Protein AF-A0A0A9YNF5-F1 (afdb_monomer_lite)

Sequence (204 aa):
MTLLRGYSDDKLLMDWLQKDIWPCEGKFANDRTDFIYVSSLLGIAEMIRSGTTCYNDMYNYPGELARATAKARIRGVIGGTLMTQDWLPPIAEQFTVNERVMEEYRDTPLITFSCAPHAPYTVNDEMFVQCRDWMTRYTNTFMHLHLHETKTEVSDSIVLTKVPPCHLSDQAMSPLNNLHRLQLVNSRLTAVHMTALTDDEIAL

Structure (mmCIF, N/CA/C/O backbone):
data_AF-A0A0A9YNF5-F1
#
_entry.id   AF-A0A0A9YNF5-F1
#
loop_
_atom_site.group_PDB
_atom_site.id
_atom_site.type_symbol
_atom_site.label_atom_id
_atom_site.label_alt_id
_atom_site.label_comp_id
_atom_site.label_asym_id
_atom_site.label_entity_id
_atom_site.label_seq_id
_atom_site.pdbx_PDB_ins_code
_atom_site.Cartn_x
_atom_site.Cartn_y
_atom_site.Cartn_z
_atom_site.occupancy
_atom_site.B_iso_or_equiv
_atom_site.auth_seq_id
_atom_site.auth_comp_id
_atom_site.auth_asym_id
_atom_site.auth_atom_id
_atom_site.pdbx_PDB_model_num
ATOM 1 N N . MET A 1 1 ? -8.568 6.856 -0.912 1.00 77.75 1 MET A N 1
ATOM 2 C CA . MET A 1 1 ? -8.913 7.490 -2.215 1.00 77.75 1 MET A CA 1
ATOM 3 C C . MET A 1 1 ? -10.408 7.497 -2.594 1.00 77.75 1 MET A C 1
ATOM 5 O O . MET A 1 1 ? -10.726 7.961 -3.680 1.00 77.75 1 MET A O 1
ATOM 9 N N . THR A 1 2 ? -11.358 7.057 -1.759 1.00 91.31 2 THR A N 1
ATOM 10 C CA . THR A 1 2 ? -12.776 6.855 -2.156 1.00 91.31 2 THR A CA 1
ATOM 11 C C . THR A 1 2 ? -13.464 8.064 -2.808 1.00 91.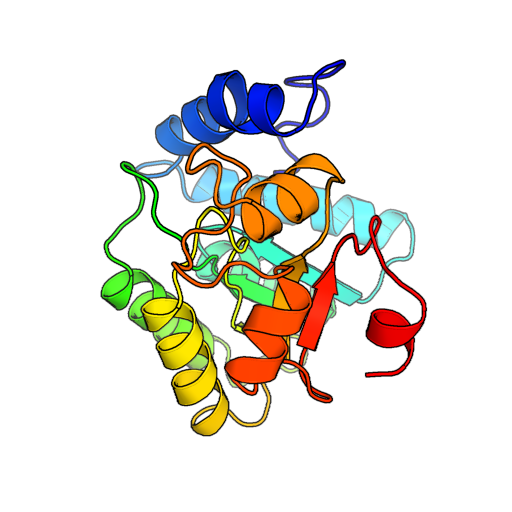31 2 THR A C 1
ATOM 13 O O . THR A 1 2 ? -14.224 7.898 -3.757 1.00 91.31 2 THR A O 1
ATOM 16 N N . LEU A 1 3 ? -13.172 9.287 -2.349 1.00 91.44 3 LEU A N 1
ATOM 17 C CA . LEU A 1 3 ? -13.720 10.524 -2.933 1.00 91.44 3 LEU A CA 1
ATOM 18 C C . LEU A 1 3 ? -13.256 10.814 -4.373 1.00 91.44 3 LEU A C 1
ATOM 20 O O . LEU A 1 3 ? -13.846 11.664 -5.030 1.00 91.44 3 LEU A O 1
ATOM 24 N N . LEU A 1 4 ? -12.228 10.119 -4.869 1.00 91.88 4 LEU A N 1
ATOM 25 C CA . LEU A 1 4 ? -11.696 10.257 -6.230 1.00 91.88 4 LEU A CA 1
ATOM 26 C C . LEU A 1 4 ? -12.230 9.177 -7.190 1.00 91.88 4 LEU A C 1
ATOM 28 O O . LEU A 1 4 ? -11.652 8.954 -8.253 1.00 91.88 4 LEU A O 1
ATOM 32 N N . ARG A 1 5 ? -13.306 8.465 -6.831 1.00 93.00 5 ARG A N 1
ATOM 33 C CA . ARG A 1 5 ? -13.897 7.429 -7.691 1.00 93.00 5 ARG A CA 1
ATOM 34 C C . ARG A 1 5 ? -14.302 8.019 -9.050 1.00 93.00 5 ARG A C 1
ATOM 36 O O . ARG A 1 5 ? -15.115 8.937 -9.094 1.00 93.00 5 ARG A O 1
ATOM 43 N N . GLY A 1 6 ? -13.760 7.462 -10.135 1.00 93.50 6 GLY A N 1
ATOM 44 C CA . GLY A 1 6 ? -14.015 7.921 -11.508 1.00 93.50 6 GLY A CA 1
ATOM 45 C C . GLY A 1 6 ? -13.345 9.253 -11.867 1.00 93.50 6 GLY A C 1
ATOM 46 O O . GLY A 1 6 ? -13.735 9.899 -12.833 1.00 93.50 6 GLY A O 1
ATOM 47 N N . TYR A 1 7 ? -12.376 9.720 -11.069 1.00 94.06 7 TYR A N 1
ATOM 48 C CA . TYR A 1 7 ? -11.675 10.981 -11.335 1.00 94.06 7 TYR A CA 1
ATOM 49 C C . TYR A 1 7 ? -10.696 10.883 -12.515 1.00 94.06 7 TYR A C 1
ATOM 51 O O . TYR A 1 7 ? -10.530 11.848 -13.258 1.00 94.06 7 TYR A O 1
ATOM 59 N N . SER A 1 8 ? -10.036 9.734 -12.681 1.00 94.75 8 SER A N 1
ATOM 60 C CA . SER A 1 8 ? -9.084 9.497 -13.768 1.00 94.75 8 SER A CA 1
ATOM 61 C C . SER A 1 8 ? -9.185 8.048 -14.237 1.00 94.75 8 SER A C 1
ATOM 63 O O . SER A 1 8 ? -8.519 7.169 -13.694 1.00 94.75 8 SER A O 1
ATOM 65 N N . ASP A 1 9 ? -10.062 7.811 -15.208 1.00 95.19 9 ASP A N 1
ATOM 66 C CA . ASP A 1 9 ? -10.267 6.503 -15.838 1.00 95.19 9 ASP A CA 1
ATOM 67 C C . ASP A 1 9 ? -9.435 6.376 -17.137 1.00 95.19 9 ASP A C 1
ATOM 69 O O . ASP A 1 9 ? -8.840 7.347 -17.613 1.00 95.19 9 ASP A O 1
ATOM 73 N N . ASP A 1 10 ? -9.389 5.167 -17.709 1.00 95.12 10 ASP A N 1
ATOM 74 C CA . ASP A 1 10 ? -8.808 4.859 -19.030 1.00 95.12 10 ASP A CA 1
ATOM 75 C C . ASP A 1 10 ? -7.308 5.186 -19.209 1.00 95.12 10 ASP A C 1
ATOM 77 O O . ASP A 1 10 ? -6.864 5.610 -20.281 1.00 95.12 10 ASP A O 1
ATOM 81 N N . LYS A 1 11 ? -6.492 4.961 -18.168 1.00 95.12 11 LYS A N 1
ATOM 82 C CA . LYS A 1 11 ? -5.037 5.204 -18.187 1.00 95.12 11 LYS A CA 1
ATOM 83 C C . LYS A 1 11 ? -4.221 4.016 -17.686 1.00 95.12 11 LYS A C 1
ATOM 85 O O . LYS A 1 11 ? -4.678 3.211 -16.880 1.00 95.12 11 LYS A O 1
ATOM 90 N N . LEU A 1 12 ? -2.975 3.937 -18.154 1.00 94.44 12 LEU A N 1
ATOM 91 C CA . LEU A 1 12 ? -1.964 3.036 -17.595 1.00 94.44 12 LEU A CA 1
ATOM 92 C C . LEU A 1 12 ? -1.507 3.535 -16.216 1.00 94.44 12 LEU A C 1
ATOM 94 O O . LEU A 1 12 ? -1.522 4.740 -15.970 1.00 94.44 12 LEU A O 1
ATOM 98 N N . LEU A 1 13 ? -1.033 2.621 -15.361 1.00 94.31 13 LEU A N 1
ATOM 99 C CA . LEU A 1 13 ? -0.654 2.892 -13.965 1.00 94.31 13 LEU A CA 1
ATOM 100 C C . LEU A 1 13 ? 0.209 4.150 -13.795 1.00 94.31 13 LEU A C 1
ATOM 102 O O . LEU A 1 13 ? -0.133 5.030 -13.011 1.00 94.31 13 LEU A O 1
ATOM 106 N N . MET A 1 14 ? 1.314 4.261 -14.538 1.00 94.44 14 MET A N 1
ATOM 107 C CA . MET A 1 14 ? 2.235 5.388 -14.356 1.00 94.44 14 MET A CA 1
ATOM 108 C C . MET A 1 14 ? 1.659 6.719 -14.828 1.00 94.44 14 MET A C 1
ATOM 110 O O . MET A 1 14 ? 1.899 7.742 -14.192 1.00 94.44 14 MET A O 1
ATOM 114 N N . ASP A 1 15 ? 0.862 6.702 -15.896 1.00 94.88 15 ASP A N 1
ATOM 115 C CA . ASP A 1 15 ? 0.155 7.891 -16.366 1.00 94.88 15 ASP A CA 1
ATOM 116 C C . ASP A 1 15 ? -0.895 8.332 -15.347 1.00 94.88 15 ASP A C 1
ATOM 118 O O . ASP A 1 15 ? -0.960 9.509 -15.006 1.00 94.88 15 ASP A O 1
ATOM 122 N N . TRP A 1 16 ? -1.661 7.380 -14.817 1.00 96.75 16 TRP A N 1
ATOM 123 C CA . TRP A 1 16 ? -2.658 7.611 -13.779 1.00 96.75 16 TRP A CA 1
ATOM 124 C C . TRP A 1 16 ? -2.034 8.193 -12.500 1.00 96.75 16 TRP A C 1
ATOM 126 O O . TRP A 1 16 ? -2.496 9.221 -12.001 1.00 96.75 16 TRP A O 1
ATOM 136 N N . LEU A 1 17 ? -0.936 7.601 -12.010 1.00 94.44 17 LEU A N 1
ATOM 137 C CA . LEU A 1 17 ? -0.221 8.069 -10.819 1.00 94.44 17 LEU A CA 1
ATOM 138 C C . LEU A 1 17 ? 0.391 9.459 -11.018 1.00 94.44 17 LEU A C 1
ATOM 140 O O . LEU A 1 17 ? 0.071 10.390 -10.280 1.00 94.44 17 LEU A O 1
ATOM 144 N N . GLN A 1 18 ? 1.271 9.612 -12.009 1.00 94.38 18 GLN A N 1
ATOM 145 C CA . GLN A 1 18 ? 2.110 10.807 -12.133 1.00 94.38 18 GLN A CA 1
ATOM 146 C C . GLN A 1 18 ? 1.361 12.018 -12.679 1.00 94.38 18 GLN A C 1
ATOM 148 O O . GLN A 1 18 ? 1.669 13.143 -12.287 1.00 94.38 18 GLN A O 1
ATOM 153 N N . LYS A 1 19 ? 0.407 11.817 -13.597 1.00 94.25 19 LYS A N 1
ATOM 154 C CA . LYS A 1 19 ? -0.280 12.934 -14.262 1.00 94.25 19 LYS A CA 1
ATOM 155 C C . LYS A 1 19 ? -1.509 13.399 -13.490 1.00 94.25 19 LYS A C 1
ATOM 157 O O . LYS A 1 19 ? -1.832 14.583 -13.561 1.00 94.25 19 LYS A O 1
ATOM 162 N N . ASP A 1 20 ? -2.163 12.508 -12.739 1.00 94.25 20 ASP A N 1
ATOM 163 C CA . ASP A 1 20 ? -3.449 12.822 -12.110 1.00 94.25 20 ASP A CA 1
ATOM 164 C C . ASP A 1 20 ? -3.464 12.599 -10.601 1.00 94.25 20 ASP A C 1
ATOM 166 O O . ASP A 1 20 ? -3.749 13.546 -9.868 1.00 94.25 20 ASP A O 1
ATOM 170 N N . ILE A 1 21 ? -3.176 11.383 -10.125 1.00 94.12 21 ILE A N 1
ATOM 171 C CA . ILE A 1 21 ? -3.393 11.026 -8.718 1.00 94.12 21 ILE A CA 1
ATOM 172 C C . ILE A 1 21 ? -2.421 11.739 -7.790 1.00 94.12 21 ILE A C 1
ATOM 174 O O . ILE A 1 21 ? -2.885 12.486 -6.935 1.00 94.12 21 ILE A O 1
ATOM 178 N N . TRP A 1 22 ? -1.105 11.597 -7.960 1.00 93.50 22 TRP A N 1
ATOM 179 C CA . TRP A 1 22 ? -0.141 12.268 -7.080 1.00 93.50 22 TRP A CA 1
ATOM 180 C C . TRP A 1 22 ? -0.265 13.799 -7.120 1.00 93.50 22 TRP A C 1
ATOM 182 O O . TRP A 1 22 ? -0.270 14.408 -6.049 1.00 93.50 22 TRP A O 1
ATOM 192 N N . PRO A 1 23 ? -0.457 14.457 -8.286 1.00 92.56 23 PRO A N 1
ATOM 193 C CA . PRO A 1 23 ? -0.746 15.892 -8.315 1.00 92.56 23 PRO A CA 1
ATOM 194 C C . PRO A 1 23 ? -2.045 16.280 -7.599 1.00 92.56 23 PRO A C 1
ATOM 196 O O . PRO A 1 23 ? -2.143 17.379 -7.052 1.00 92.56 23 PRO A O 1
ATOM 199 N N . CYS A 1 24 ? -3.064 15.420 -7.627 1.00 91.12 24 CYS A N 1
ATOM 200 C CA . CYS A 1 24 ? -4.321 15.635 -6.918 1.00 91.12 24 CYS A CA 1
ATOM 201 C C . CYS A 1 24 ? -4.123 15.478 -5.404 1.00 91.12 24 CYS A C 1
ATOM 203 O O . CYS A 1 24 ? -4.465 16.379 -4.642 1.00 91.12 24 CYS A O 1
ATOM 205 N N . GLU A 1 25 ? -3.493 14.388 -4.970 1.00 89.25 25 GLU A N 1
ATOM 206 C CA . GLU A 1 25 ? -3.197 14.103 -3.565 1.00 89.25 25 GLU A CA 1
ATOM 207 C C . GLU A 1 25 ? -2.298 15.164 -2.935 1.00 89.25 25 GLU A C 1
ATOM 209 O O . GLU A 1 25 ? -2.614 15.649 -1.850 1.00 89.25 25 GLU A O 1
ATOM 214 N N . GLY A 1 26 ? -1.264 15.626 -3.644 1.00 88.00 26 GLY A N 1
ATOM 215 C CA . GLY A 1 26 ? -0.379 16.695 -3.178 1.00 88.00 26 GLY A CA 1
ATOM 216 C C . GLY A 1 26 ? -1.103 18.014 -2.870 1.00 88.00 26 GLY A C 1
ATOM 217 O O . GLY A 1 26 ? -0.651 18.776 -2.018 1.00 88.00 26 GLY A O 1
ATOM 218 N N . LYS A 1 27 ? -2.267 18.278 -3.487 1.00 85.88 27 LYS A N 1
ATOM 219 C CA . LYS A 1 27 ? -3.108 19.448 -3.157 1.00 85.88 27 LYS A CA 1
ATOM 220 C C . LYS A 1 27 ? -3.880 19.282 -1.847 1.00 85.88 27 LYS A C 1
ATOM 222 O O . LYS A 1 27 ? -4.259 20.280 -1.240 1.00 85.88 27 LYS A O 1
ATOM 227 N N . PHE A 1 28 ? -4.138 18.047 -1.423 1.00 77.50 28 PHE A N 1
ATOM 228 C CA . PHE A 1 28 ? -4.858 17.733 -0.185 1.00 77.50 28 PHE A CA 1
ATOM 229 C C . PHE A 1 28 ? -3.918 17.390 0.978 1.00 77.50 28 PHE A C 1
ATOM 231 O O . PHE A 1 28 ? -4.327 17.481 2.134 1.00 77.50 28 PHE A O 1
ATOM 238 N N . ALA A 1 29 ? -2.661 17.055 0.679 1.00 66.94 29 ALA A N 1
ATOM 239 C CA . ALA A 1 29 ? -1.665 16.524 1.604 1.00 66.94 29 ALA A CA 1
ATOM 240 C C . ALA A 1 29 ? -1.083 17.502 2.638 1.00 66.94 29 ALA A C 1
ATOM 242 O O . ALA A 1 29 ? -0.140 17.132 3.328 1.00 66.94 29 ALA A O 1
ATOM 243 N N . ASN A 1 30 ? -1.619 18.716 2.789 1.00 64.12 30 ASN A N 1
ATOM 244 C CA . ASN A 1 30 ? -1.141 19.648 3.820 1.00 64.12 30 ASN A CA 1
ATOM 245 C C . ASN A 1 30 ? -2.263 20.254 4.682 1.00 64.12 30 ASN A C 1
ATOM 247 O O . ASN A 1 30 ? -2.089 20.355 5.891 1.00 64.12 30 ASN A O 1
ATOM 251 N N . ASP A 1 31 ? -3.446 20.550 4.123 1.00 64.44 31 ASP A N 1
ATOM 252 C CA . ASP A 1 31 ? -4.465 21.368 4.816 1.00 64.44 31 ASP A CA 1
ATOM 253 C C . ASP A 1 31 ? -5.880 20.758 4.848 1.00 64.44 31 ASP A C 1
ATOM 255 O O . ASP A 1 31 ? -6.867 21.479 5.050 1.00 64.44 31 ASP A O 1
ATOM 259 N N . ARG A 1 32 ? -6.021 19.451 4.576 1.00 73.12 32 ARG A N 1
ATOM 260 C CA . ARG A 1 32 ? -7.331 18.786 4.431 1.00 73.12 32 ARG A CA 1
ATOM 261 C C . ARG A 1 32 ? -7.375 17.378 5.036 1.00 73.12 32 ARG A C 1
ATOM 263 O O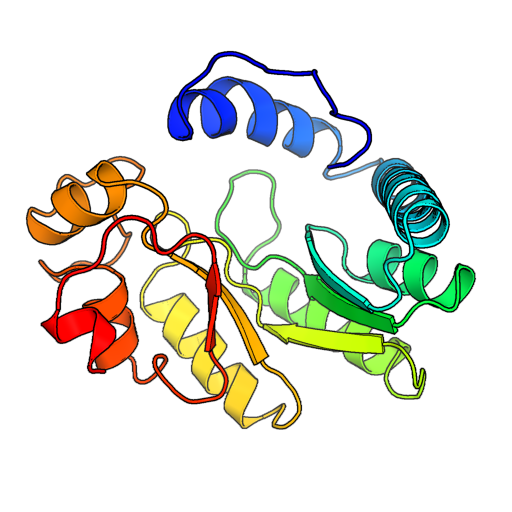 . ARG A 1 32 ? -7.734 16.406 4.376 1.00 73.12 32 ARG A O 1
ATOM 270 N N . THR A 1 33 ? -7.025 17.237 6.314 1.00 80.75 33 THR A N 1
ATOM 271 C CA . THR A 1 33 ? -7.180 15.952 7.033 1.00 80.75 33 THR A CA 1
ATOM 272 C C . THR A 1 33 ? -8.645 15.503 7.124 1.00 80.75 33 THR A C 1
ATOM 274 O O . THR A 1 33 ? -8.938 14.306 7.134 1.00 80.75 33 THR A O 1
ATOM 277 N N . ASP A 1 34 ? -9.579 16.457 7.088 1.00 87.38 34 ASP A N 1
ATOM 278 C CA . ASP A 1 34 ? -11.019 16.230 6.970 1.00 87.38 34 ASP A CA 1
ATOM 279 C C . ASP A 1 34 ? -11.387 15.439 5.707 1.00 87.38 34 ASP A C 1
ATOM 281 O O . ASP A 1 34 ? -12.214 14.527 5.779 1.00 87.38 34 ASP A O 1
ATOM 285 N N . PHE A 1 35 ? -10.728 15.718 4.578 1.00 89.00 35 PHE A N 1
ATOM 286 C CA . PHE A 1 35 ? -10.904 14.970 3.336 1.00 89.00 35 PHE A CA 1
ATOM 287 C C . PHE A 1 35 ? -10.596 13.485 3.542 1.00 89.00 35 PHE A C 1
ATOM 289 O O . PHE A 1 35 ? -11.387 12.633 3.138 1.00 89.00 35 PHE A O 1
ATOM 296 N N . ILE A 1 36 ? -9.488 13.162 4.217 1.00 91.56 36 ILE A N 1
ATOM 297 C CA . ILE A 1 36 ? -9.082 11.773 4.471 1.00 91.56 36 ILE A CA 1
ATOM 298 C C . ILE A 1 36 ? -10.098 11.072 5.365 1.00 91.56 36 ILE A C 1
ATOM 300 O O . ILE A 1 36 ? -10.559 9.980 5.034 1.00 91.56 36 ILE A O 1
ATOM 304 N N . TYR A 1 37 ? -10.509 11.708 6.461 1.00 94.50 37 TYR A N 1
ATOM 305 C CA . TYR A 1 37 ? -11.491 11.132 7.374 1.00 94.50 37 TYR A CA 1
ATOM 306 C C . TYR A 1 37 ? -12.849 10.889 6.713 1.00 94.50 37 TYR A C 1
ATOM 308 O O . TYR A 1 37 ? -13.412 9.801 6.840 1.00 94.50 37 TYR A O 1
ATOM 316 N N . VAL A 1 38 ? -13.374 11.875 5.978 1.00 94.94 38 VAL A N 1
ATOM 317 C CA . VAL A 1 38 ? -14.658 11.751 5.272 1.00 94.94 38 VAL A CA 1
ATOM 318 C C . VAL A 1 38 ? -14.572 10.690 4.174 1.00 94.94 38 VAL A C 1
ATOM 320 O O . VAL A 1 38 ? -15.471 9.857 4.061 1.00 94.94 38 VAL A O 1
ATOM 323 N N . SER A 1 39 ? -13.476 10.661 3.412 1.00 94.38 39 SER A N 1
ATOM 324 C CA . SER A 1 39 ? -13.212 9.638 2.389 1.00 94.38 39 SER A CA 1
ATOM 325 C C . SER A 1 39 ? -13.156 8.229 2.985 1.00 94.38 39 SER A C 1
ATOM 327 O O . SER A 1 39 ? -13.728 7.289 2.427 1.00 94.38 39 SER A O 1
ATOM 329 N N . SER A 1 40 ? -12.537 8.096 4.160 1.00 96.12 40 SER A N 1
ATOM 330 C CA . SER A 1 40 ? -12.438 6.831 4.893 1.00 96.12 40 SER A CA 1
ATOM 331 C C . SER A 1 40 ? -13.796 6.377 5.411 1.00 96.12 40 SER A C 1
ATOM 333 O O . SER A 1 40 ? -14.182 5.234 5.193 1.00 96.12 40 SER A O 1
ATOM 335 N N . LEU A 1 41 ? -14.573 7.274 6.029 1.00 97.94 41 LEU A N 1
ATOM 336 C CA . LEU A 1 41 ? -15.935 6.964 6.471 1.00 97.94 41 LEU A CA 1
ATOM 337 C C . LEU A 1 41 ? -16.836 6.537 5.310 1.00 97.94 41 LEU A C 1
ATOM 339 O O . LEU A 1 41 ? -17.616 5.600 5.472 1.00 97.94 41 LEU A O 1
ATOM 343 N N . LEU A 1 42 ? -16.724 7.195 4.152 1.00 98.00 42 LEU A N 1
ATOM 344 C CA . LEU A 1 42 ? -17.468 6.814 2.954 1.00 98.00 42 LEU A CA 1
ATOM 345 C C . LEU A 1 42 ? -17.096 5.396 2.502 1.00 98.00 42 LEU A C 1
ATOM 347 O O . LEU A 1 42 ? -17.986 4.565 2.327 1.00 98.00 42 LEU A O 1
ATOM 351 N N . GLY A 1 43 ? -15.797 5.100 2.384 1.00 97.94 43 GLY A N 1
ATOM 352 C CA . GLY A 1 43 ? -15.321 3.764 2.009 1.00 97.94 43 GLY A CA 1
ATOM 353 C C . GLY A 1 43 ? -15.763 2.689 3.003 1.00 97.94 43 GLY A C 1
ATOM 354 O O . GLY A 1 43 ? -16.274 1.643 2.609 1.00 97.94 43 GLY A O 1
ATOM 355 N N . ILE A 1 44 ? -15.661 2.967 4.305 1.00 98.50 44 ILE A N 1
ATOM 356 C CA . ILE A 1 44 ? -16.108 2.050 5.358 1.00 98.50 44 ILE A CA 1
ATOM 357 C C . ILE A 1 44 ? -17.624 1.825 5.304 1.00 98.50 44 ILE A C 1
ATOM 359 O O . ILE A 1 44 ? -18.077 0.689 5.438 1.00 98.50 44 ILE A O 1
ATOM 363 N N . ALA A 1 45 ? -18.423 2.869 5.080 1.00 98.44 45 ALA A N 1
ATOM 364 C CA . ALA A 1 45 ? -19.871 2.727 4.961 1.00 98.44 45 ALA A CA 1
ATOM 365 C C . ALA A 1 45 ? -20.259 1.823 3.778 1.00 98.44 45 ALA A C 1
ATOM 367 O O . ALA A 1 45 ? -21.137 0.971 3.918 1.00 98.44 45 ALA A O 1
ATOM 368 N N . GLU A 1 46 ? -19.593 1.965 2.632 1.00 98.50 46 GLU A N 1
ATOM 369 C CA . GLU A 1 46 ? -19.790 1.084 1.476 1.00 98.50 46 GLU A CA 1
ATOM 370 C C . GLU A 1 46 ? -19.350 -0.362 1.757 1.00 98.50 46 GLU A C 1
ATOM 372 O O . GLU A 1 46 ? -20.077 -1.302 1.424 1.00 98.50 46 GLU A O 1
ATOM 377 N N . MET A 1 47 ? -18.202 -0.552 2.414 1.00 98.62 47 MET A N 1
ATOM 378 C CA . MET A 1 47 ? -17.712 -1.869 2.837 1.00 98.62 47 MET A CA 1
ATOM 379 C C . MET A 1 47 ? -18.720 -2.575 3.748 1.00 98.62 47 MET A C 1
ATOM 381 O O . MET A 1 47 ? -19.117 -3.705 3.476 1.00 98.62 47 MET A O 1
ATOM 385 N N . ILE A 1 48 ? -19.225 -1.887 4.772 1.00 98.44 48 ILE A N 1
ATOM 386 C CA . ILE A 1 48 ? -20.242 -2.443 5.674 1.00 98.44 48 ILE A CA 1
ATOM 387 C C . ILE A 1 48 ? -21.508 -2.809 4.894 1.00 98.44 48 ILE A C 1
ATOM 389 O O . ILE A 1 48 ? -22.055 -3.897 5.069 1.00 98.44 48 ILE A O 1
ATOM 393 N N . ARG A 1 49 ? -21.970 -1.925 4.000 1.00 98.44 49 ARG A N 1
ATOM 394 C CA . ARG A 1 49 ? -23.167 -2.173 3.180 1.00 98.44 49 ARG A CA 1
ATOM 395 C C . ARG A 1 49 ? -23.015 -3.346 2.214 1.00 98.44 49 ARG A C 1
ATOM 397 O O . ARG A 1 49 ? -24.028 -3.935 1.848 1.00 98.44 49 ARG A O 1
ATOM 404 N N . SER A 1 50 ? -21.792 -3.667 1.802 1.00 98.44 50 SER A N 1
ATOM 405 C CA . SER A 1 50 ? -21.480 -4.805 0.928 1.00 98.44 50 SER A CA 1
ATOM 406 C C . SER A 1 50 ? -21.123 -6.087 1.691 1.00 98.44 50 SER A C 1
ATOM 408 O O . SER A 1 50 ? -20.912 -7.122 1.067 1.00 98.44 50 SER A O 1
ATOM 410 N N . GLY A 1 51 ? -21.119 -6.058 3.029 1.00 98.44 51 GLY A N 1
ATOM 411 C CA . GLY A 1 51 ? -20.847 -7.225 3.873 1.00 98.44 51 GLY A CA 1
ATOM 412 C C . GLY A 1 51 ? -19.373 -7.426 4.235 1.00 98.44 51 GLY A C 1
ATOM 413 O O . GLY A 1 51 ? -19.040 -8.409 4.897 1.00 98.44 51 GLY A O 1
ATOM 414 N N . THR A 1 52 ? -18.489 -6.498 3.865 1.00 98.69 52 THR A N 1
ATOM 415 C CA . THR A 1 52 ? -17.093 -6.495 4.315 1.00 98.69 52 THR A CA 1
ATOM 416 C C . THR A 1 52 ? -17.029 -6.147 5.802 1.00 98.69 52 THR A C 1
ATOM 418 O O . THR A 1 52 ? -17.538 -5.118 6.243 1.00 98.69 52 THR A O 1
ATOM 421 N N . THR A 1 53 ? -16.384 -7.012 6.587 1.00 9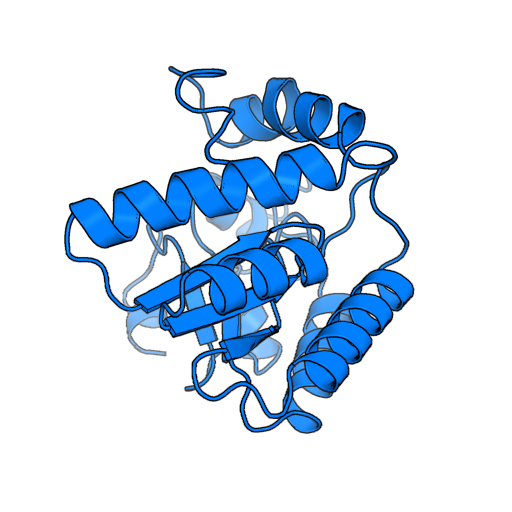8.25 53 THR A N 1
ATOM 422 C CA . THR A 1 53 ? -16.259 -6.874 8.053 1.00 98.25 53 THR A CA 1
ATOM 423 C C . THR A 1 53 ? -14.831 -6.597 8.523 1.00 98.25 53 THR A C 1
ATOM 425 O O . THR A 1 53 ? -14.624 -6.230 9.683 1.00 98.25 53 THR A O 1
ATOM 428 N N . CYS A 1 54 ? -13.853 -6.761 7.631 1.00 98.50 54 CYS A N 1
ATOM 429 C CA . CYS A 1 54 ? -12.444 -6.482 7.860 1.00 98.50 54 CYS A CA 1
ATOM 430 C C . CYS A 1 54 ? -11.807 -5.941 6.580 1.00 98.50 54 CYS A C 1
ATOM 432 O O . CYS A 1 54 ? -12.143 -6.415 5.496 1.00 98.50 54 CYS A O 1
ATOM 434 N N . TYR A 1 55 ? -10.874 -5.001 6.703 1.00 98.31 55 TYR A N 1
ATOM 435 C CA . TYR A 1 55 ? -10.127 -4.464 5.566 1.00 98.31 55 TYR A CA 1
ATOM 436 C C . TYR A 1 55 ? -8.661 -4.190 5.923 1.00 98.31 55 TYR A C 1
ATOM 438 O O . TYR A 1 55 ? -8.305 -4.137 7.102 1.00 98.31 55 TYR A O 1
ATOM 446 N N . ASN A 1 56 ? -7.819 -4.056 4.900 1.00 98.12 56 ASN A N 1
ATOM 447 C CA . ASN A 1 56 ? -6.405 -3.716 5.018 1.00 98.12 56 ASN A CA 1
ATOM 448 C C . ASN A 1 56 ? -6.148 -2.445 4.206 1.00 98.12 56 ASN A C 1
ATOM 450 O O . ASN A 1 56 ? -6.340 -2.457 2.992 1.00 98.12 56 ASN A O 1
ATOM 454 N N . ASP A 1 57 ? -5.780 -1.361 4.881 1.00 97.06 57 ASP A N 1
ATOM 455 C CA . ASP A 1 57 ? -5.632 -0.038 4.283 1.00 97.06 57 ASP A CA 1
ATOM 456 C C . ASP A 1 57 ? -4.163 0.361 4.168 1.00 97.06 57 ASP A C 1
ATOM 458 O O . ASP A 1 57 ? -3.343 0.063 5.041 1.00 97.06 57 ASP A O 1
ATOM 462 N N . MET A 1 58 ? -3.861 1.086 3.100 1.00 97.31 58 MET A N 1
ATOM 463 C CA . MET A 1 58 ? -2.597 1.777 2.904 1.00 97.31 58 MET A CA 1
ATOM 464 C C . MET A 1 58 ? -2.910 3.170 2.381 1.00 97.31 58 MET A C 1
ATOM 466 O O . MET A 1 58 ? -3.243 3.344 1.208 1.00 97.31 58 MET A O 1
ATOM 470 N N . TYR A 1 59 ? -2.800 4.172 3.248 1.00 94.38 59 TYR A N 1
ATOM 471 C CA . TYR A 1 59 ? -2.990 5.551 2.825 1.00 94.38 59 TYR A CA 1
ATOM 472 C C . TYR A 1 59 ? -2.278 6.542 3.741 1.00 94.38 59 TYR A C 1
ATOM 474 O O . TYR A 1 59 ? -1.878 6.227 4.865 1.00 94.38 59 TYR A O 1
ATOM 482 N N . ASN A 1 60 ? -2.135 7.775 3.261 1.00 89.81 60 ASN A N 1
ATOM 483 C CA . ASN A 1 60 ? -1.579 8.866 4.052 1.00 89.81 60 ASN A CA 1
ATOM 484 C C . ASN A 1 60 ? -2.507 9.234 5.223 1.00 89.81 60 ASN A C 1
ATOM 486 O O . ASN A 1 60 ? -3.712 8.984 5.186 1.00 89.81 60 ASN A O 1
ATOM 490 N N . TYR A 1 61 ? -1.946 9.881 6.249 1.00 92.06 61 TYR A N 1
ATOM 491 C CA . TYR A 1 61 ? -2.647 10.270 7.484 1.00 92.06 61 TYR A CA 1
ATOM 492 C C . TYR A 1 61 ? -3.285 9.095 8.246 1.00 92.06 61 TYR A C 1
ATOM 494 O O . TYR A 1 61 ? -4.499 9.089 8.482 1.00 92.06 61 TYR A O 1
ATOM 502 N N . PRO A 1 62 ? -2.478 8.130 8.727 1.00 95.44 62 PRO A N 1
ATOM 503 C CA . PRO A 1 62 ? -2.984 6.934 9.406 1.00 95.44 62 PRO A CA 1
ATOM 504 C C . PRO A 1 62 ? -3.864 7.236 10.629 1.00 95.44 62 PRO A C 1
ATOM 506 O O . PRO A 1 62 ? -4.741 6.443 10.957 1.00 95.44 62 PRO A O 1
ATOM 509 N N . GLY A 1 63 ? -3.688 8.391 11.282 1.00 96.44 63 GLY A N 1
ATOM 510 C CA . GLY A 1 63 ? -4.539 8.815 12.400 1.00 96.44 63 GLY A CA 1
ATOM 511 C C . GLY A 1 63 ? -5.996 9.057 11.996 1.00 96.44 63 GLY A C 1
ATOM 512 O O . GLY A 1 63 ? -6.910 8.666 12.718 1.00 96.44 63 GLY A O 1
ATOM 513 N N . GLU A 1 64 ? -6.235 9.632 10.815 1.00 95.88 64 GLU A N 1
ATOM 514 C CA . GLU A 1 64 ? -7.593 9.864 10.308 1.00 95.88 64 GLU A CA 1
ATOM 515 C C . GLU A 1 64 ? -8.250 8.546 9.866 1.00 95.88 64 GLU A C 1
ATOM 517 O O . GLU A 1 64 ? -9.443 8.344 10.117 1.00 95.88 64 GLU A O 1
ATOM 522 N N . LEU A 1 65 ? -7.464 7.621 9.295 1.00 96.00 65 LEU A N 1
ATOM 523 C CA . LEU A 1 65 ? -7.905 6.256 8.974 1.00 96.00 65 LEU A CA 1
ATOM 524 C C . LEU A 1 65 ? -8.313 5.502 10.248 1.00 96.00 65 LEU A C 1
ATOM 526 O O . LEU A 1 65 ? -9.424 4.971 10.337 1.00 96.00 65 LEU A O 1
ATOM 530 N N . ALA A 1 66 ? -7.447 5.500 11.266 1.00 97.94 66 ALA A N 1
ATOM 531 C CA . ALA A 1 66 ? -7.704 4.851 12.549 1.00 97.94 66 ALA A CA 1
ATOM 532 C C . ALA A 1 66 ? -8.929 5.460 13.250 1.00 97.94 66 ALA A C 1
ATOM 534 O O . ALA A 1 66 ? -9.807 4.722 13.708 1.00 97.94 66 ALA A O 1
ATOM 535 N N . ARG A 1 67 ? -9.069 6.795 13.236 1.00 98.00 67 ARG A N 1
ATOM 536 C CA . ARG A 1 67 ? -10.245 7.492 13.778 1.00 98.00 67 ARG A CA 1
ATOM 537 C C . ARG A 1 67 ? -11.535 7.054 13.087 1.00 98.00 67 ARG A C 1
ATOM 539 O O . ARG A 1 67 ? -12.526 6.774 13.763 1.00 98.00 67 ARG A O 1
ATOM 546 N N . ALA A 1 68 ? -11.542 6.984 11.754 1.00 97.94 68 ALA A N 1
ATOM 547 C CA . ALA A 1 68 ? -12.705 6.537 10.985 1.00 97.94 68 ALA A CA 1
ATOM 548 C C . ALA A 1 68 ? -13.049 5.065 11.274 1.00 97.94 68 ALA A C 1
ATOM 550 O O . ALA A 1 68 ? -14.213 4.738 11.519 1.00 97.94 68 ALA A O 1
ATOM 551 N N . THR A 1 69 ? -12.033 4.201 11.337 1.00 98.44 69 THR A N 1
ATOM 552 C CA . THR A 1 69 ? -12.163 2.772 11.671 1.00 98.44 69 THR A CA 1
ATOM 553 C C . THR A 1 69 ? -12.798 2.573 13.042 1.00 98.44 69 THR A C 1
ATOM 555 O O . THR A 1 69 ? -13.813 1.882 13.175 1.00 98.44 69 THR A O 1
ATOM 558 N N . ALA A 1 70 ? -12.250 3.240 14.063 1.00 98.31 70 ALA A N 1
ATOM 559 C CA . ALA A 1 70 ? -12.747 3.183 15.433 1.00 98.31 70 ALA A CA 1
ATOM 560 C C . ALA A 1 70 ? -14.190 3.695 15.520 1.00 98.31 70 ALA A C 1
ATOM 562 O O . ALA A 1 70 ? -15.046 3.059 16.143 1.00 98.31 70 ALA A O 1
ATOM 563 N N . LYS A 1 71 ? -14.493 4.809 14.837 1.00 98.25 71 LYS A N 1
ATOM 564 C CA . LYS A 1 71 ? -15.840 5.394 14.788 1.00 98.25 71 LYS A CA 1
ATOM 565 C C . LYS A 1 71 ? -16.873 4.434 14.198 1.00 98.25 71 LYS A C 1
ATOM 567 O O . LYS A 1 71 ? -18.011 4.410 14.679 1.00 98.25 71 LYS A O 1
ATOM 572 N N . ALA A 1 72 ? -16.498 3.698 13.155 1.00 98.06 72 ALA A N 1
ATOM 573 C CA . ALA A 1 72 ? -17.364 2.755 12.457 1.00 98.06 72 ALA A CA 1
ATOM 574 C C . ALA A 1 72 ? -17.444 1.377 13.133 1.00 98.06 72 ALA A C 1
ATOM 576 O O . ALA A 1 72 ? -18.364 0.616 12.840 1.00 98.06 72 ALA A O 1
ATOM 577 N N . ARG A 1 73 ? -16.521 1.071 14.057 1.00 97.56 73 ARG A N 1
ATOM 578 C CA . ARG A 1 73 ? -16.429 -0.216 14.770 1.00 97.56 73 ARG A CA 1
ATOM 579 C C . ARG A 1 73 ? -16.296 -1.416 13.820 1.00 97.56 73 ARG A C 1
ATOM 581 O O . ARG A 1 73 ? -16.854 -2.478 14.085 1.00 97.56 73 ARG A O 1
ATOM 588 N N . ILE A 1 74 ? -15.546 -1.240 12.734 1.00 98.56 74 ILE A N 1
ATOM 589 C CA . ILE A 1 74 ? -15.154 -2.306 11.800 1.00 98.56 74 ILE A CA 1
ATOM 590 C C . ILE A 1 74 ? -13.715 -2.748 12.097 1.00 98.56 74 ILE A C 1
ATOM 592 O O . ILE A 1 74 ? -12.933 -1.967 12.641 1.00 98.56 74 ILE A O 1
ATOM 596 N N . ARG A 1 75 ? -13.356 -3.994 11.767 1.00 98.69 75 ARG A N 1
ATOM 597 C CA . ARG A 1 75 ? -11.969 -4.456 11.887 1.00 98.69 75 ARG A CA 1
ATOM 598 C C . ARG A 1 75 ? -11.112 -3.853 10.770 1.00 98.69 75 ARG A C 1
ATOM 600 O O . ARG A 1 75 ? -11.510 -3.907 9.612 1.00 98.69 75 ARG A O 1
ATOM 607 N N . GLY A 1 76 ? -9.948 -3.307 11.103 1.00 98.06 76 GLY A N 1
ATOM 608 C CA . GLY A 1 76 ? -9.037 -2.701 10.134 1.00 98.06 76 GLY A CA 1
ATOM 609 C C . GLY A 1 76 ? -7.573 -2.999 10.441 1.00 98.06 76 GLY A C 1
ATOM 610 O O . GLY A 1 76 ? -7.160 -3.004 11.604 1.00 98.06 76 GLY A O 1
ATOM 611 N N . VAL A 1 77 ? -6.793 -3.240 9.391 1.00 98.06 77 VAL A N 1
ATOM 612 C CA . VAL A 1 77 ? -5.329 -3.165 9.418 1.00 98.06 77 VAL A CA 1
ATOM 613 C C . VAL A 1 77 ? -4.945 -1.818 8.816 1.00 98.06 77 VAL A C 1
ATOM 615 O O . VAL A 1 77 ? -5.302 -1.542 7.675 1.00 98.06 77 VAL A O 1
ATOM 618 N N . ILE A 1 78 ? -4.292 -0.959 9.594 1.00 97.94 78 ILE A N 1
ATOM 619 C CA . ILE A 1 78 ? -3.983 0.418 9.204 1.00 97.94 78 ILE A CA 1
ATOM 620 C C . ILE A 1 78 ? -2.492 0.536 8.902 1.00 97.94 78 ILE A C 1
ATOM 622 O O . ILE A 1 78 ? -1.651 0.368 9.787 1.00 97.94 78 ILE A O 1
ATOM 626 N N . GLY A 1 79 ? -2.169 0.836 7.649 1.00 97.06 79 GLY A N 1
ATOM 627 C CA . GLY A 1 79 ? -0.824 1.164 7.203 1.00 97.06 79 GLY A CA 1
ATOM 628 C C . GLY A 1 79 ? -0.727 2.620 6.772 1.00 97.06 79 GLY A C 1
ATOM 629 O O . GLY A 1 79 ? -1.290 2.999 5.748 1.00 97.06 79 GLY A O 1
ATOM 630 N N . GLY A 1 80 ? 0.006 3.444 7.521 1.00 96.38 80 GLY A N 1
ATOM 631 C CA . GLY A 1 80 ? 0.405 4.753 7.014 1.00 96.38 80 GLY A CA 1
ATOM 632 C C . GLY A 1 80 ? 1.501 4.578 5.972 1.00 96.38 80 GLY A C 1
ATOM 633 O O . GLY A 1 80 ? 2.558 4.032 6.293 1.00 96.38 80 GLY A O 1
ATOM 634 N N . THR A 1 81 ? 1.241 5.028 4.746 1.00 96.31 81 THR A N 1
ATOM 635 C CA . THR A 1 81 ? 2.140 4.841 3.600 1.00 96.31 81 THR A CA 1
ATOM 636 C C . THR A 1 81 ? 3.561 5.332 3.895 1.00 96.31 81 THR A C 1
ATOM 638 O O . THR A 1 81 ? 3.747 6.434 4.408 1.00 96.31 81 THR A O 1
ATOM 641 N N . LEU A 1 82 ? 4.557 4.511 3.548 1.00 98.00 82 LEU A N 1
ATOM 642 C CA . LEU A 1 82 ? 5.980 4.849 3.584 1.00 98.00 82 LEU A CA 1
ATOM 643 C C . LEU A 1 82 ? 6.505 4.963 2.151 1.00 98.00 82 LEU A C 1
ATOM 645 O O . LEU A 1 82 ? 6.573 3.960 1.437 1.00 98.00 82 LEU A O 1
ATOM 649 N N . MET A 1 83 ? 6.861 6.168 1.707 1.00 96.12 83 MET A N 1
ATOM 650 C CA . MET A 1 83 ? 7.395 6.386 0.356 1.00 96.12 83 MET A CA 1
ATOM 651 C C . MET A 1 83 ? 8.062 7.749 0.180 1.00 96.12 83 MET A C 1
ATOM 653 O O . MET A 1 83 ? 7.809 8.685 0.939 1.00 96.12 83 MET A O 1
ATOM 657 N N . THR A 1 84 ? 8.868 7.884 -0.873 1.00 92.00 84 THR A N 1
ATOM 658 C CA . THR A 1 84 ? 9.426 9.177 -1.287 1.00 92.00 84 THR A CA 1
ATOM 659 C C . THR A 1 84 ? 8.537 9.844 -2.342 1.00 92.00 84 THR A C 1
ATOM 661 O O . THR A 1 84 ? 8.338 9.301 -3.430 1.00 92.00 84 THR A O 1
ATOM 664 N N . GLN A 1 85 ? 8.020 11.033 -2.018 1.00 90.00 85 GLN A N 1
ATOM 665 C CA . GLN A 1 85 ? 7.344 11.974 -2.922 1.00 90.00 85 GLN A CA 1
ATOM 666 C C . GLN A 1 85 ? 7.619 13.409 -2.454 1.00 90.00 85 GLN A C 1
ATOM 668 O O . GLN A 1 85 ? 7.721 13.641 -1.252 1.00 90.00 85 GLN A O 1
ATOM 673 N N . ASP A 1 86 ? 7.681 14.368 -3.381 1.00 88.44 86 ASP A N 1
ATOM 674 C CA . ASP A 1 86 ? 8.078 15.761 -3.095 1.00 88.44 86 ASP A CA 1
ATOM 675 C C . ASP A 1 86 ? 7.178 16.477 -2.075 1.00 88.44 86 ASP A C 1
ATOM 677 O O . ASP A 1 86 ? 7.614 17.386 -1.375 1.00 88.44 86 ASP A O 1
ATOM 681 N N . TRP A 1 87 ? 5.907 16.083 -2.004 1.00 88.25 87 TRP A N 1
ATOM 682 C CA . TRP A 1 87 ? 4.900 16.674 -1.122 1.00 88.25 87 TRP A CA 1
ATOM 683 C C . TRP A 1 87 ? 4.698 15.890 0.181 1.00 88.25 87 TRP A C 1
ATOM 685 O O . TRP A 1 87 ? 3.877 16.293 1.003 1.00 88.25 87 TRP A O 1
ATOM 695 N N . LEU A 1 88 ? 5.413 14.777 0.374 1.00 90.69 88 LEU A N 1
ATOM 696 C CA . LEU A 1 88 ? 5.374 14.003 1.611 1.00 90.69 88 LEU A CA 1
ATOM 697 C C . LEU A 1 88 ? 6.474 14.455 2.580 1.00 90.69 88 LEU A C 1
ATOM 699 O O . LEU A 1 88 ? 7.548 14.881 2.150 1.00 90.69 88 LEU A O 1
ATOM 703 N N . PRO A 1 89 ? 6.249 14.316 3.898 1.00 91.94 89 PRO A N 1
ATOM 704 C CA . PRO A 1 89 ? 7.293 14.568 4.879 1.00 91.94 89 PRO A CA 1
ATOM 705 C C . PRO A 1 89 ? 8.444 13.555 4.734 1.00 91.94 89 PRO A C 1
ATOM 707 O O . PRO A 1 89 ? 8.262 12.486 4.137 1.00 91.94 89 PRO A O 1
ATOM 710 N N . PRO A 1 90 ? 9.628 13.831 5.308 1.00 94.12 90 PRO A N 1
ATOM 711 C CA . PRO A 1 90 ? 10.741 12.886 5.309 1.00 94.12 90 PRO A CA 1
ATOM 712 C C . PRO A 1 90 ? 10.354 11.515 5.880 1.00 94.12 90 PRO A C 1
ATOM 714 O O . PRO A 1 90 ? 9.548 11.415 6.804 1.00 94.12 90 PRO A O 1
ATOM 717 N N . ILE A 1 91 ? 10.995 10.447 5.399 1.00 94.25 91 ILE A N 1
ATOM 718 C CA . ILE A 1 91 ? 10.686 9.061 5.802 1.00 94.25 91 ILE A CA 1
ATOM 719 C C . ILE A 1 91 ? 10.726 8.854 7.323 1.00 94.25 91 ILE A C 1
ATOM 721 O O . ILE A 1 91 ? 9.857 8.188 7.882 1.00 94.25 91 ILE A O 1
ATOM 725 N N . ALA A 1 92 ? 11.694 9.461 8.015 1.00 95.19 92 ALA A N 1
ATOM 726 C CA . ALA A 1 92 ? 11.794 9.379 9.473 1.00 95.19 92 ALA A CA 1
ATOM 727 C C . ALA A 1 92 ? 10.554 9.954 10.188 1.00 95.19 92 ALA A C 1
ATOM 729 O O . ALA A 1 92 ? 10.099 9.410 11.197 1.00 95.19 92 ALA A O 1
ATOM 730 N N . GLU A 1 93 ? 9.973 11.026 9.647 1.00 95.94 93 GLU A N 1
ATOM 731 C CA . GLU A 1 93 ? 8.733 11.603 10.160 1.00 95.94 93 GLU A CA 1
ATOM 732 C C . GLU A 1 93 ? 7.535 10.697 9.848 1.00 95.94 93 GLU A C 1
ATOM 734 O O . GLU A 1 93 ? 6.700 10.480 10.724 1.00 95.94 93 GLU A O 1
ATOM 739 N N . GLN A 1 94 ? 7.485 10.080 8.661 1.00 96.75 94 GLN A N 1
ATOM 740 C CA . GLN A 1 94 ? 6.440 9.105 8.317 1.00 96.75 94 GLN A CA 1
ATOM 741 C C . GLN A 1 94 ? 6.436 7.905 9.284 1.00 96.75 94 GLN A C 1
ATOM 743 O O . GLN A 1 94 ? 5.372 7.505 9.764 1.00 96.75 94 GLN A O 1
ATOM 748 N N . PHE A 1 95 ? 7.608 7.361 9.640 1.00 96.94 95 PHE A N 1
ATOM 749 C CA . PHE A 1 95 ? 7.719 6.332 10.685 1.00 96.94 95 PHE A CA 1
ATOM 750 C C . PHE A 1 95 ? 7.243 6.848 12.047 1.00 96.94 95 PHE A C 1
ATOM 752 O O . PHE A 1 95 ? 6.436 6.188 12.696 1.00 96.94 95 PHE A O 1
ATOM 759 N N . THR A 1 96 ? 7.681 8.045 12.449 1.00 97.44 96 THR A N 1
ATOM 760 C CA . THR A 1 96 ? 7.297 8.661 13.733 1.00 97.44 96 THR A CA 1
ATOM 761 C C . THR A 1 96 ? 5.779 8.835 13.844 1.00 97.44 96 THR A C 1
ATOM 763 O O . THR A 1 96 ? 5.184 8.540 14.880 1.00 97.44 96 THR A O 1
ATOM 766 N N . VAL A 1 97 ? 5.122 9.280 12.769 1.00 96.69 97 VAL A N 1
ATOM 767 C CA . VAL A 1 97 ? 3.661 9.427 12.717 1.00 96.69 97 VAL A CA 1
ATOM 768 C C . VAL A 1 97 ? 2.970 8.070 12.838 1.00 96.69 97 VAL A C 1
ATOM 770 O O . VAL A 1 97 ? 2.012 7.956 13.604 1.00 96.69 97 VAL A O 1
ATOM 773 N N . ASN A 1 98 ? 3.455 7.045 12.132 1.00 97.06 98 ASN A N 1
ATOM 774 C CA . AS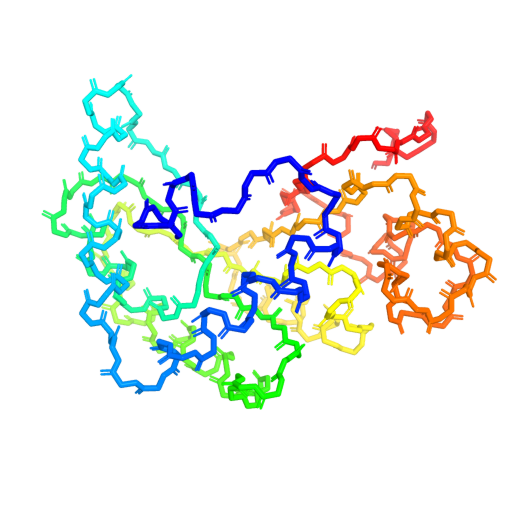N A 1 98 ? 2.924 5.685 12.244 1.00 97.06 98 ASN A CA 1
ATOM 775 C C . ASN A 1 98 ? 3.045 5.143 13.677 1.00 97.06 98 ASN A C 1
ATOM 777 O O . ASN A 1 98 ? 2.053 4.682 14.236 1.00 97.06 98 ASN A O 1
ATOM 781 N N . GLU A 1 99 ? 4.218 5.265 14.302 1.00 97.38 99 GLU A N 1
ATOM 782 C CA . GLU A 1 99 ? 4.458 4.813 15.680 1.00 97.38 99 GLU A CA 1
ATOM 783 C C . GLU A 1 99 ? 3.576 5.557 16.694 1.00 97.38 99 GLU A C 1
ATOM 785 O O . GLU A 1 99 ? 2.998 4.938 17.587 1.00 97.38 99 GLU A O 1
ATOM 790 N N . ARG A 1 100 ? 3.394 6.873 16.525 1.00 98.00 100 ARG A N 1
ATOM 791 C CA . ARG A 1 100 ? 2.494 7.668 17.374 1.00 98.00 100 ARG A CA 1
ATOM 792 C C . ARG A 1 100 ? 1.050 7.175 17.294 1.00 98.00 100 ARG A C 1
ATOM 794 O O . ARG A 1 100 ? 0.401 7.028 18.324 1.00 98.00 100 ARG A O 1
ATOM 801 N N . VAL A 1 101 ? 0.534 6.946 16.085 1.00 97.38 101 VAL A N 1
ATOM 802 C CA . VAL A 1 101 ? -0.852 6.484 15.895 1.00 97.38 101 VAL A CA 1
ATOM 803 C C . VAL A 1 101 ? -1.014 5.049 16.401 1.00 97.38 101 VAL A C 1
ATOM 805 O O . VAL A 1 101 ? -2.025 4.726 17.017 1.00 97.38 101 VAL A O 1
ATOM 808 N N . MET A 1 102 ? -0.003 4.201 16.211 1.00 96.56 102 MET A N 1
ATOM 809 C CA . MET A 1 102 ? 0.028 2.867 16.809 1.00 96.56 102 MET A CA 1
ATOM 810 C C . MET A 1 102 ? -0.096 2.903 18.327 1.00 96.56 102 MET A C 1
ATOM 812 O O . MET A 1 102 ? -0.847 2.109 18.889 1.00 96.56 102 MET A O 1
ATOM 816 N N . GLU A 1 103 ? 0.608 3.825 18.982 1.00 97.00 103 GLU A N 1
ATOM 817 C CA . GLU A 1 103 ? 0.504 4.014 20.426 1.00 97.00 103 GLU A CA 1
ATOM 818 C C . GLU A 1 103 ? -0.889 4.496 20.836 1.00 97.00 103 GLU A C 1
ATOM 820 O O . GLU A 1 103 ? -1.501 3.923 21.735 1.00 97.00 103 GLU A O 1
ATOM 825 N N . GLU A 1 104 ? -1.412 5.513 20.147 1.00 98.00 104 GLU A N 1
ATOM 826 C CA . GLU A 1 104 ? -2.720 6.116 20.427 1.00 98.00 104 GLU A CA 1
ATOM 827 C C . GLU A 1 104 ? -3.864 5.091 20.366 1.00 98.00 104 GLU A C 1
ATOM 829 O O . GLU A 1 104 ? -4.779 5.128 21.189 1.00 98.00 104 GLU A O 1
ATOM 834 N N . TYR A 1 105 ? -3.799 4.147 19.422 1.00 97.25 105 TYR A N 1
ATOM 835 C CA . TYR A 1 105 ? -4.841 3.140 19.203 1.00 97.25 105 TYR A CA 1
ATOM 836 C C . TYR A 1 105 ? -4.470 1.739 19.710 1.00 97.25 105 TYR A C 1
ATOM 838 O O . TYR A 1 105 ? -5.203 0.791 19.416 1.00 97.25 105 TYR A O 1
ATOM 846 N N . ARG A 1 106 ? -3.394 1.586 20.498 1.00 94.62 106 ARG A N 1
ATOM 847 C CA . ARG A 1 106 ? -2.898 0.285 20.993 1.00 94.62 106 ARG A CA 1
ATOM 848 C C . ARG A 1 106 ? -3.993 -0.583 21.620 1.00 94.62 106 ARG A C 1
ATOM 850 O O . ARG A 1 106 ? -4.045 -1.782 21.363 1.00 94.62 106 ARG A O 1
ATOM 857 N N . ASP A 1 107 ? -4.870 0.026 22.414 1.00 95.44 107 ASP A N 1
ATOM 858 C CA . ASP A 1 107 ? -5.919 -0.678 23.162 1.00 95.44 107 ASP A CA 1
ATOM 859 C C . ASP A 1 107 ? -7.264 -0.737 22.413 1.00 95.44 107 ASP A C 1
ATOM 861 O O . ASP A 1 107 ? -8.304 -1.015 23.010 1.00 95.44 107 ASP A O 1
ATOM 865 N N . THR A 1 108 ? -7.275 -0.480 21.098 1.00 96.69 108 THR A N 1
ATOM 866 C CA . THR A 1 108 ? -8.482 -0.553 20.259 1.00 96.69 108 THR A CA 1
ATOM 867 C C . THR A 1 108 ? -8.599 -1.939 19.603 1.00 96.69 108 THR A C 1
ATOM 869 O O . THR A 1 108 ? -7.978 -2.172 18.569 1.00 96.69 108 THR A O 1
ATOM 872 N N . PRO A 1 109 ? -9.445 -2.874 20.095 1.00 95.56 109 PRO A N 1
ATOM 873 C CA . PRO A 1 109 ? -9.358 -4.307 19.744 1.00 95.56 109 PRO A CA 1
ATOM 874 C C . PRO A 1 109 ? -9.657 -4.674 18.279 1.00 95.56 109 PRO A C 1
ATOM 876 O O . PRO A 1 109 ? -9.472 -5.819 17.857 1.00 95.56 109 PRO A O 1
ATOM 879 N N . LEU A 1 110 ? -10.217 -3.736 17.516 1.00 97.88 110 LEU A N 1
ATOM 880 C CA . LEU A 1 110 ? -10.556 -3.912 16.105 1.00 97.88 110 LEU A CA 1
ATOM 881 C C . LEU A 1 110 ? -9.507 -3.312 15.165 1.00 97.88 110 LEU A C 1
ATOM 883 O O . LEU A 1 110 ? -9.613 -3.520 13.960 1.00 97.88 110 LEU A O 1
ATOM 887 N N . ILE A 1 111 ? -8.509 -2.602 15.692 1.00 97.75 111 ILE A N 1
ATOM 888 C CA . ILE A 1 111 ? -7.470 -1.951 14.902 1.00 97.75 111 ILE A CA 1
ATOM 889 C C . ILE A 1 111 ? -6.151 -2.677 15.132 1.00 97.75 111 ILE A C 1
ATOM 891 O O . ILE A 1 111 ? -5.722 -2.906 16.258 1.00 97.75 111 ILE A O 1
ATOM 895 N N . THR A 1 112 ? -5.512 -3.040 14.031 1.00 96.81 112 THR A N 1
ATOM 896 C CA . THR A 1 112 ? -4.126 -3.512 13.991 1.00 96.81 112 THR A CA 1
ATOM 897 C C . THR A 1 112 ? -3.364 -2.664 12.983 1.00 96.81 112 THR A C 1
ATOM 899 O O . THR A 1 112 ? -3.980 -1.914 12.227 1.00 96.81 112 THR A O 1
ATOM 902 N N . PHE A 1 113 ? -2.039 -2.755 12.972 1.00 96.81 113 PHE A N 1
ATOM 903 C CA . PHE A 1 113 ? -1.203 -1.915 12.120 1.00 96.81 113 PHE A CA 1
ATOM 904 C C . PHE A 1 113 ? -0.274 -2.745 11.241 1.00 96.81 113 PHE A C 1
ATOM 906 O O . PHE A 1 113 ? 0.143 -3.846 11.611 1.00 96.81 113 PHE A O 1
ATOM 913 N N . SER A 1 114 ? 0.067 -2.190 10.083 1.00 97.50 114 SER A N 1
ATOM 914 C CA . SER A 1 114 ? 1.036 -2.756 9.147 1.00 97.50 114 SER A CA 1
ATOM 915 C C . SER A 1 114 ? 2.141 -1.754 8.836 1.00 97.50 114 SER A C 1
ATOM 917 O O . SER A 1 114 ? 1.886 -0.557 8.719 1.00 97.50 114 SER A O 1
ATOM 919 N N . CYS A 1 115 ? 3.353 -2.252 8.614 1.00 98.00 115 CYS A N 1
ATOM 920 C CA . CYS A 1 115 ? 4.375 -1.503 7.902 1.00 98.00 115 CYS A CA 1
ATOM 921 C C . CYS A 1 115 ? 3.966 -1.429 6.425 1.00 98.00 115 CYS A C 1
ATOM 923 O O . CYS A 1 115 ? 3.777 -2.469 5.797 1.00 98.00 115 CYS A O 1
ATOM 925 N N . ALA A 1 116 ? 3.790 -0.228 5.879 1.00 98.31 116 ALA A N 1
ATOM 926 C CA . ALA A 1 116 ? 3.164 -0.049 4.571 1.00 98.31 116 ALA A CA 1
ATOM 927 C C . ALA A 1 116 ? 4.054 0.713 3.570 1.00 98.31 116 ALA A C 1
ATOM 929 O O . ALA A 1 116 ? 3.699 1.822 3.161 1.00 98.31 116 ALA A O 1
ATOM 930 N N . PRO A 1 117 ? 5.232 0.173 3.189 1.00 98.38 117 PRO A N 1
ATOM 931 C CA . PRO A 1 117 ? 5.985 0.710 2.060 1.00 98.38 117 PRO A CA 1
ATOM 932 C C . PRO A 1 117 ? 5.141 0.646 0.788 1.00 98.38 117 PRO A C 1
ATOM 934 O O . PRO A 1 117 ? 4.546 -0.385 0.497 1.00 98.38 117 PRO A O 1
ATOM 937 N N . HIS A 1 118 ? 5.091 1.742 0.030 1.00 98.25 118 HIS A N 1
ATOM 938 C CA . HIS A 1 118 ? 4.177 1.844 -1.110 1.00 98.25 118 HIS A CA 1
ATOM 939 C C . HIS A 1 118 ? 4.469 0.810 -2.205 1.00 98.25 118 HIS A C 1
ATOM 941 O O . HIS A 1 118 ? 3.627 -0.038 -2.486 1.00 98.25 118 HIS A O 1
ATOM 947 N N . ALA A 1 119 ? 5.640 0.904 -2.841 1.00 98.19 119 ALA A N 1
ATOM 948 C CA . ALA A 1 119 ? 6.046 0.047 -3.952 1.00 98.19 119 ALA A CA 1
ATOM 949 C C . ALA A 1 119 ? 7.569 0.119 -4.179 1.00 98.19 119 ALA A C 1
ATOM 951 O O . ALA A 1 119 ? 8.175 1.153 -3.859 1.00 98.19 119 ALA A O 1
ATOM 952 N N . PRO A 1 120 ? 8.189 -0.894 -4.813 1.00 97.75 120 PRO A N 1
ATOM 953 C CA . PRO A 1 120 ? 9.620 -0.917 -5.142 1.00 97.75 120 PRO A CA 1
ATOM 954 C C . PRO A 1 120 ? 10.131 0.305 -5.927 1.00 97.75 120 PRO A C 1
ATOM 956 O O . PRO A 1 120 ? 11.270 0.735 -5.768 1.00 97.75 120 PRO A O 1
ATOM 959 N N . TYR A 1 121 ? 9.297 0.922 -6.761 1.00 96.69 121 TYR A N 1
ATOM 960 C CA . TYR A 1 121 ? 9.662 2.122 -7.532 1.00 96.69 121 TYR A CA 1
ATOM 961 C C . TYR A 1 121 ? 9.525 3.441 -6.751 1.00 96.69 121 TYR A C 1
ATOM 963 O O . TYR A 1 121 ? 9.721 4.520 -7.303 1.00 96.69 121 TYR A O 1
ATOM 971 N N . THR A 1 122 ? 9.196 3.367 -5.460 1.00 97.00 122 THR A N 1
ATOM 972 C CA . THR A 1 122 ? 9.043 4.528 -4.557 1.00 97.00 122 THR A CA 1
ATOM 973 C C . THR A 1 122 ? 9.737 4.351 -3.204 1.00 97.00 122 THR A C 1
ATOM 975 O O . THR A 1 122 ? 9.726 5.264 -2.377 1.00 97.00 122 THR A O 1
ATOM 978 N N . VAL A 1 123 ? 10.317 3.171 -2.972 1.00 97.38 123 VAL A N 1
ATOM 979 C CA . VAL A 1 123 ? 10.978 2.749 -1.736 1.00 97.38 123 VAL A CA 1
ATOM 980 C C . VAL A 1 123 ? 12.269 2.048 -2.141 1.00 97.38 123 VAL A C 1
ATOM 982 O O . VAL A 1 123 ? 12.236 1.083 -2.899 1.00 97.38 123 VAL A O 1
ATOM 985 N N . ASN A 1 124 ? 13.410 2.556 -1.683 1.00 96.81 124 ASN A N 1
ATOM 986 C CA . ASN A 1 124 ? 14.714 1.975 -2.000 1.00 96.81 124 ASN A CA 1
ATOM 987 C C . ASN A 1 124 ? 15.110 0.868 -1.002 1.00 96.81 124 ASN A C 1
ATOM 989 O O . ASN A 1 124 ? 14.441 0.644 0.009 1.00 96.81 124 ASN A O 1
ATOM 993 N N . ASP A 1 125 ? 16.229 0.191 -1.271 1.00 98.06 125 ASP A N 1
ATOM 994 C CA . ASP A 1 125 ? 16.745 -0.890 -0.420 1.00 98.06 125 ASP A CA 1
ATOM 995 C C . ASP A 1 125 ? 16.964 -0.457 1.038 1.00 98.06 125 ASP A C 1
ATOM 997 O O . ASP A 1 125 ? 16.645 -1.209 1.958 1.00 98.06 125 ASP A O 1
ATOM 1001 N N . GLU A 1 126 ? 17.491 0.750 1.264 1.00 97.56 126 GLU A N 1
ATOM 1002 C CA . GLU A 1 126 ? 17.739 1.274 2.611 1.00 97.56 126 GLU A CA 1
ATOM 1003 C C . GLU A 1 126 ? 16.430 1.419 3.393 1.00 97.56 126 GLU A C 1
ATOM 1005 O O . GLU A 1 126 ? 16.324 0.960 4.531 1.00 97.56 126 GLU A O 1
ATOM 1010 N N . MET A 1 127 ? 15.400 1.984 2.766 1.00 97.38 127 MET A N 1
ATOM 1011 C CA . MET A 1 127 ? 14.074 2.111 3.363 1.00 97.38 127 MET A CA 1
ATOM 1012 C C . MET A 1 127 ? 13.423 0.745 3.603 1.00 97.38 127 MET A C 1
ATOM 1014 O O . MET A 1 127 ? 12.784 0.545 4.634 1.00 97.38 127 MET A O 1
ATOM 1018 N N . PHE A 1 128 ? 13.604 -0.224 2.703 1.00 98.44 128 PHE A N 1
ATOM 1019 C CA . PHE A 1 128 ? 13.136 -1.594 2.923 1.00 98.44 128 PHE A CA 1
ATOM 1020 C C . PHE A 1 128 ? 13.831 -2.262 4.116 1.00 98.44 128 PHE A C 1
ATOM 1022 O O . PHE A 1 128 ? 13.172 -2.934 4.914 1.00 98.44 128 PHE A O 1
ATOM 1029 N N . VAL A 1 129 ? 15.134 -2.034 4.299 1.00 98.00 129 VAL A N 1
ATOM 1030 C CA . VAL A 1 129 ? 15.868 -2.475 5.496 1.00 98.00 129 VAL A CA 1
ATOM 1031 C C . VAL A 1 129 ? 15.322 -1.792 6.751 1.00 98.00 129 VAL A C 1
ATOM 1033 O O . VAL A 1 129 ? 15.061 -2.476 7.739 1.00 98.00 129 VAL A O 1
ATOM 1036 N N . GLN A 1 130 ? 15.043 -0.487 6.706 1.00 97.75 130 GLN A N 1
ATOM 1037 C CA . GLN A 1 130 ? 14.392 0.218 7.817 1.00 97.75 130 GLN A CA 1
ATOM 1038 C C . GLN A 1 130 ? 13.014 -0.378 8.141 1.00 97.75 130 GLN A C 1
ATOM 1040 O O . GLN A 1 130 ? 12.701 -0.576 9.313 1.00 97.75 130 GLN A O 1
ATOM 1045 N N . CYS A 1 131 ? 12.212 -0.731 7.130 1.00 97.69 131 CYS A N 1
ATOM 1046 C CA . CYS A 1 131 ? 10.924 -1.406 7.312 1.00 97.69 131 CYS A CA 1
ATOM 1047 C C . CYS A 1 131 ? 11.093 -2.778 7.981 1.00 97.69 131 CYS A C 1
ATOM 1049 O O . CYS A 1 131 ? 10.375 -3.103 8.928 1.00 97.69 131 CYS A O 1
ATOM 1051 N N . ARG A 1 132 ? 12.068 -3.579 7.532 1.00 96.94 132 ARG A N 1
ATOM 1052 C CA . ARG A 1 132 ? 12.399 -4.871 8.150 1.00 96.94 132 ARG A CA 1
ATOM 1053 C C . ARG A 1 132 ? 12.759 -4.697 9.623 1.00 96.94 132 ARG A C 1
ATOM 1055 O O . ARG A 1 132 ? 12.185 -5.372 10.475 1.00 96.94 132 ARG A O 1
ATOM 1062 N N . ASP A 1 133 ? 13.678 -3.783 9.916 1.00 96.44 133 ASP A N 1
ATOM 1063 C CA . ASP A 1 133 ? 14.183 -3.522 11.264 1.00 96.44 133 ASP A CA 1
ATOM 1064 C C . ASP A 1 133 ? 13.116 -2.873 12.162 1.00 96.44 133 ASP A C 1
ATOM 1066 O O . ASP A 1 133 ? 13.142 -3.007 13.384 1.00 96.44 133 ASP A O 1
ATOM 1070 N N . TRP A 1 134 ? 12.141 -2.180 11.579 1.00 95.88 134 TRP A N 1
ATOM 1071 C CA . TRP A 1 134 ? 10.957 -1.702 12.282 1.00 95.88 134 TRP A CA 1
ATOM 1072 C C . TRP A 1 134 ? 10.035 -2.870 12.666 1.00 95.88 134 TRP A C 1
ATOM 1074 O O . TRP A 1 134 ? 9.651 -3.006 13.828 1.00 95.88 134 TRP A O 1
ATOM 1084 N N . MET A 1 135 ? 9.766 -3.794 11.741 1.00 96.00 135 MET A N 1
ATOM 1085 C CA . MET A 1 135 ? 8.927 -4.973 11.999 1.00 96.00 135 MET A CA 1
ATOM 1086 C C . MET A 1 135 ? 9.548 -5.982 12.978 1.00 96.00 135 MET A C 1
ATOM 1088 O O . MET A 1 135 ? 8.835 -6.839 13.505 1.00 96.00 135 MET A O 1
ATOM 1092 N N . THR A 1 136 ? 10.860 -5.945 13.235 1.00 94.56 136 THR A N 1
ATOM 1093 C CA . THR A 1 136 ? 11.458 -6.746 14.320 1.00 94.56 136 THR A CA 1
ATOM 1094 C C . THR A 1 136 ? 11.129 -6.175 15.700 1.00 94.56 136 THR A C 1
ATOM 1096 O O . THR A 1 136 ? 10.990 -6.948 16.646 1.00 94.56 136 THR A O 1
ATOM 1099 N N . ARG A 1 137 ? 10.935 -4.852 15.818 1.00 93.69 137 ARG A N 1
ATOM 1100 C CA . ARG A 1 137 ? 10.504 -4.187 17.061 1.00 93.69 137 ARG A CA 1
ATOM 1101 C C . ARG A 1 137 ? 9.010 -4.369 17.321 1.00 93.69 137 ARG A C 1
ATOM 1103 O O . ARG A 1 137 ? 8.614 -4.595 18.460 1.00 93.69 137 ARG A O 1
ATOM 1110 N N . TYR A 1 138 ? 8.191 -4.323 16.270 1.00 92.75 138 TYR A N 1
ATOM 1111 C CA . TYR A 1 138 ? 6.734 -4.458 16.359 1.00 92.75 138 TYR A CA 1
ATOM 1112 C C . TYR A 1 138 ? 6.274 -5.815 15.816 1.00 92.75 138 TYR A C 1
ATOM 1114 O O . TYR A 1 138 ? 5.807 -5.938 14.686 1.00 92.75 138 TYR A O 1
ATOM 1122 N N . THR A 1 139 ? 6.410 -6.864 16.629 1.00 88.38 139 THR A N 1
ATOM 1123 C CA . THR A 1 139 ? 6.229 -8.264 16.196 1.00 88.38 139 THR A CA 1
ATOM 1124 C C . THR A 1 139 ? 4.809 -8.624 15.753 1.00 88.38 139 THR A C 1
ATOM 1126 O O . THR A 1 139 ? 4.650 -9.561 14.974 1.00 88.38 139 THR A O 1
ATOM 1129 N N . ASN A 1 140 ? 3.794 -7.868 16.185 1.00 87.56 140 ASN A N 1
ATOM 1130 C CA . ASN A 1 140 ? 2.390 -8.049 15.798 1.00 87.56 140 ASN A CA 1
ATOM 1131 C C . ASN A 1 140 ? 1.983 -7.194 14.579 1.00 87.56 140 ASN A C 1
ATOM 1133 O O . ASN A 1 140 ? 0.855 -6.712 14.499 1.00 87.56 140 ASN A O 1
ATOM 1137 N N . THR A 1 141 ? 2.922 -6.948 13.664 1.00 92.31 141 THR A N 1
ATOM 1138 C CA . THR A 1 141 ? 2.692 -6.182 12.433 1.00 92.31 141 THR A CA 1
ATOM 1139 C C . THR A 1 141 ? 3.059 -7.005 11.203 1.00 92.31 141 THR A C 1
ATOM 1141 O O . THR A 1 141 ? 3.900 -7.908 11.259 1.00 92.31 141 THR A O 1
ATOM 1144 N N . PHE A 1 142 ? 2.410 -6.675 10.091 1.00 94.44 142 PHE A N 1
ATOM 1145 C CA . PHE A 1 142 ? 2.652 -7.249 8.769 1.00 94.44 142 PHE A CA 1
ATOM 1146 C C . PHE A 1 142 ? 3.225 -6.181 7.838 1.00 94.44 142 PHE A C 1
ATOM 1148 O O . PHE A 1 142 ? 3.061 -4.988 8.097 1.00 94.44 142 PHE A O 1
ATOM 1155 N N . MET A 1 143 ? 3.858 -6.597 6.746 1.00 98.00 143 MET A N 1
ATOM 1156 C CA . MET A 1 143 ? 4.170 -5.712 5.628 1.00 98.00 143 MET A CA 1
ATOM 1157 C C . MET A 1 143 ? 3.008 -5.719 4.634 1.00 98.00 143 MET A C 1
ATOM 1159 O O . MET A 1 143 ? 2.548 -6.788 4.248 1.00 98.00 143 MET A O 1
ATOM 1163 N N . HIS A 1 144 ? 2.567 -4.545 4.200 1.00 98.56 144 HIS A N 1
ATOM 1164 C CA . HIS A 1 144 ? 1.601 -4.350 3.119 1.00 98.56 144 HIS A CA 1
ATOM 1165 C C . HIS A 1 144 ? 2.321 -3.593 1.998 1.00 98.56 144 HIS A C 1
ATOM 1167 O O . HIS A 1 144 ? 2.851 -2.519 2.260 1.00 98.56 144 HIS A O 1
ATOM 1173 N N . LEU A 1 145 ? 2.413 -4.167 0.794 1.00 98.69 145 LEU A N 1
ATOM 1174 C CA . LEU A 1 145 ? 3.249 -3.637 -0.291 1.00 98.69 145 LEU A CA 1
ATOM 1175 C C . LEU A 1 145 ? 2.639 -3.937 -1.667 1.00 98.69 145 LEU A C 1
ATOM 1177 O O . LEU A 1 145 ? 2.299 -5.090 -1.934 1.00 98.69 145 LEU A O 1
ATOM 1181 N N . HIS A 1 146 ? 2.572 -2.944 -2.558 1.00 98.69 146 HIS A N 1
ATOM 1182 C CA . HIS A 1 146 ? 2.326 -3.186 -3.984 1.00 98.69 146 HIS A CA 1
ATOM 1183 C C . HIS A 1 146 ? 3.578 -3.800 -4.615 1.00 98.69 146 HIS A C 1
ATOM 1185 O O . HIS A 1 146 ? 4.671 -3.245 -4.486 1.00 98.69 146 HIS A O 1
ATOM 1191 N N . LEU A 1 147 ? 3.441 -4.960 -5.259 1.00 98.56 147 LEU A N 1
ATOM 1192 C CA . LEU A 1 147 ? 4.573 -5.719 -5.777 1.00 98.56 147 LEU A CA 1
ATOM 1193 C C . LEU A 1 147 ? 4.198 -6.457 -7.059 1.00 98.56 147 LEU A C 1
ATOM 1195 O O . LEU A 1 147 ? 3.189 -7.163 -7.095 1.00 98.56 147 LEU A O 1
ATOM 1199 N N . HIS A 1 148 ? 5.039 -6.339 -8.090 1.00 98.19 148 HIS A N 1
ATOM 1200 C CA . HIS A 1 148 ? 4.811 -6.996 -9.381 1.00 98.19 148 HIS A CA 1
ATOM 1201 C C . HIS A 1 148 ? 3.427 -6.637 -9.945 1.00 98.19 148 HIS A C 1
ATOM 1203 O O . HIS A 1 148 ? 2.670 -7.496 -10.407 1.00 98.19 148 HIS A O 1
ATOM 1209 N N . GLU A 1 149 ? 3.072 -5.355 -9.875 1.00 98.06 149 GLU A N 1
ATOM 1210 C CA . GLU A 1 149 ? 1.790 -4.852 -10.355 1.00 98.06 149 GLU A CA 1
ATOM 1211 C C . GLU A 1 149 ? 1.742 -4.859 -11.880 1.00 98.06 149 GLU A C 1
ATOM 1213 O O . GLU A 1 149 ? 0.718 -5.210 -12.473 1.00 98.06 149 GLU A O 1
ATOM 1218 N N . THR A 1 150 ? 2.871 -4.544 -12.522 1.00 97.06 150 THR A N 1
ATOM 1219 C CA . THR A 1 150 ? 2.981 -4.504 -13.982 1.00 97.06 150 THR A CA 1
ATOM 1220 C C . THR A 1 150 ? 4.174 -5.304 -14.493 1.00 97.06 150 THR A C 1
ATOM 1222 O O . THR A 1 150 ? 5.207 -5.426 -13.839 1.00 97.06 150 THR A O 1
ATOM 1225 N N . LYS A 1 151 ? 4.074 -5.806 -15.731 1.00 96.25 151 LYS A N 1
ATOM 1226 C CA . LYS A 1 151 ? 5.218 -6.443 -16.405 1.00 96.25 151 LYS A CA 1
ATOM 1227 C C . LYS A 1 151 ? 6.396 -5.482 -16.570 1.00 96.25 151 LYS A C 1
ATOM 1229 O O . LYS A 1 151 ? 7.532 -5.922 -16.458 1.00 96.25 151 LYS A O 1
ATOM 1234 N N . THR A 1 152 ? 6.112 -4.201 -16.818 1.00 96.44 152 THR A N 1
ATOM 1235 C CA . THR A 1 152 ? 7.121 -3.146 -16.974 1.00 96.44 152 THR A CA 1
ATOM 1236 C C . THR A 1 152 ? 7.911 -2.931 -15.686 1.00 96.44 152 THR A C 1
ATOM 1238 O O . THR A 1 152 ? 9.130 -2.875 -15.744 1.00 96.44 152 THR A O 1
ATOM 1241 N N . GLU A 1 153 ? 7.250 -2.909 -14.522 1.00 96.81 153 GLU A N 1
ATOM 1242 C CA . GLU A 1 153 ? 7.924 -2.842 -13.212 1.00 96.81 153 GLU A CA 1
ATOM 1243 C C . GLU A 1 153 ? 8.979 -3.946 -13.078 1.00 96.81 153 GLU A C 1
ATOM 1245 O O . GLU A 1 153 ? 10.127 -3.682 -12.717 1.00 96.81 153 GLU A O 1
ATOM 1250 N N . VAL A 1 154 ? 8.610 -5.184 -13.422 1.00 97.88 154 VAL A N 1
ATOM 1251 C CA . VAL A 1 154 ? 9.505 -6.342 -13.325 1.00 97.88 154 VAL A CA 1
ATOM 1252 C C . VAL A 1 154 ? 10.614 -6.279 -14.374 1.00 97.88 154 VAL A C 1
ATOM 1254 O O . VAL A 1 154 ? 11.788 -6.400 -14.021 1.00 97.88 154 VAL A O 1
ATOM 1257 N N . SER A 1 155 ? 10.274 -6.074 -15.652 1.00 97.56 155 SER A N 1
ATOM 1258 C CA . SER A 1 155 ? 11.262 -6.064 -16.736 1.00 97.56 155 SER A CA 1
ATOM 1259 C C . SER A 1 155 ? 12.285 -4.953 -16.557 1.00 97.56 155 SER A C 1
ATOM 1261 O O . SER A 1 155 ? 13.480 -5.213 -16.676 1.00 97.56 155 SER A O 1
ATOM 1263 N N . ASP A 1 156 ? 11.830 -3.746 -16.219 1.00 97.75 156 ASP A N 1
ATOM 1264 C CA . ASP A 1 156 ? 12.696 -2.580 -16.074 1.00 97.75 156 ASP A CA 1
ATOM 1265 C C . ASP A 1 156 ? 13.619 -2.732 -14.869 1.00 97.75 156 ASP A C 1
ATOM 1267 O O . ASP A 1 156 ? 14.778 -2.340 -14.957 1.00 97.75 156 ASP A O 1
ATOM 1271 N N . SER A 1 157 ? 13.162 -3.380 -13.793 1.00 97.75 157 SER A N 1
ATOM 1272 C CA . SER A 1 157 ? 14.009 -3.714 -12.639 1.00 97.75 157 SER A CA 1
ATOM 1273 C C . SER A 1 157 ? 15.104 -4.725 -12.993 1.00 97.75 157 SER A C 1
ATOM 1275 O O . SER A 1 157 ? 16.256 -4.549 -12.604 1.00 97.75 157 SER A O 1
ATOM 1277 N N . ILE A 1 158 ? 14.782 -5.751 -13.790 1.00 98.06 158 ILE A N 1
ATOM 1278 C CA . ILE A 1 158 ? 15.756 -6.765 -14.225 1.00 98.06 158 ILE A CA 1
ATOM 1279 C C . ILE A 1 158 ? 16.845 -6.146 -15.108 1.00 98.06 158 ILE A C 1
ATOM 1281 O O . ILE A 1 158 ? 18.016 -6.488 -14.959 1.00 98.06 158 ILE A O 1
ATOM 1285 N N . VAL A 1 159 ? 16.481 -5.238 -16.020 1.00 98.06 159 VAL A N 1
ATOM 1286 C CA . VAL A 1 159 ? 17.442 -4.599 -16.941 1.00 98.06 159 VAL A CA 1
ATOM 1287 C C . VAL A 1 159 ? 17.955 -3.237 -16.459 1.00 98.06 159 VAL A C 1
ATOM 1289 O O . VAL A 1 159 ? 18.741 -2.604 -17.160 1.00 98.06 159 VAL A O 1
ATOM 1292 N N . LEU A 1 160 ? 17.531 -2.789 -15.273 1.00 97.06 160 LEU A N 1
ATOM 1293 C CA . LEU A 1 160 ? 17.849 -1.491 -14.666 1.00 97.06 160 LEU A CA 1
ATOM 1294 C C . LEU A 1 160 ? 17.520 -0.281 -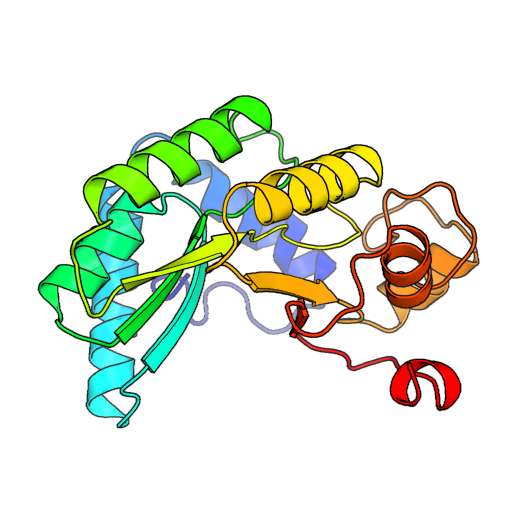15.559 1.00 97.06 160 LEU A C 1
ATOM 1296 O O . LEU A 1 160 ? 18.293 0.675 -15.654 1.00 97.06 160 LEU A O 1
ATOM 1300 N N . THR A 1 161 ? 16.346 -0.279 -16.188 1.00 96.62 161 THR A N 1
ATOM 1301 C CA . THR A 1 161 ? 15.823 0.903 -16.890 1.00 96.62 161 THR A CA 1
ATOM 1302 C C . THR A 1 161 ? 15.315 1.901 -15.852 1.00 96.62 161 THR A C 1
ATOM 1304 O O . THR A 1 161 ? 14.143 1.887 -15.521 1.00 96.62 161 THR A O 1
ATOM 1307 N N . LYS A 1 162 ? 16.207 2.741 -15.302 1.00 93.56 162 LYS A N 1
ATOM 1308 C CA . LYS A 1 162 ? 15.992 3.633 -14.136 1.00 93.56 162 LYS A CA 1
ATOM 1309 C C . LYS A 1 162 ? 14.998 4.791 -14.360 1.00 93.56 162 LYS A C 1
ATOM 1311 O O . LYS A 1 162 ? 15.304 5.955 -14.110 1.00 93.56 162 LYS A O 1
ATOM 1316 N N . VAL A 1 163 ? 13.794 4.464 -14.804 1.00 92.00 163 VAL A N 1
ATOM 1317 C CA . VAL A 1 163 ? 12.618 5.330 -14.875 1.00 92.00 163 VAL A CA 1
ATOM 1318 C C . VAL A 1 163 ? 11.432 4.587 -14.252 1.00 92.00 163 VAL A C 1
ATOM 1320 O O . VAL A 1 163 ? 11.363 3.365 -14.367 1.00 92.00 163 VAL A O 1
ATOM 1323 N N . PRO A 1 164 ? 10.496 5.267 -13.571 1.00 90.56 164 PRO A N 1
ATOM 1324 C CA . PRO A 1 164 ? 9.320 4.600 -13.017 1.00 90.56 164 PRO A CA 1
ATOM 1325 C C . PRO A 1 164 ? 8.546 3.814 -14.095 1.00 90.56 164 PRO A C 1
ATOM 1327 O O . PRO A 1 164 ? 8.347 4.356 -15.186 1.00 90.56 164 PRO A O 1
ATOM 1330 N N . PRO A 1 165 ? 8.090 2.576 -13.817 1.00 93.69 165 PRO A N 1
ATOM 1331 C CA . PRO A 1 165 ? 8.013 1.899 -12.517 1.00 93.69 165 PRO A CA 1
ATOM 1332 C C . PRO A 1 165 ? 9.216 0.988 -12.184 1.00 93.69 165 PRO A C 1
ATOM 1334 O O . PRO A 1 165 ? 9.054 0.005 -11.466 1.00 93.69 165 PRO A O 1
ATOM 1337 N N . CYS A 1 166 ? 10.423 1.262 -12.683 1.00 96.44 166 CYS A N 1
ATOM 1338 C CA . CYS A 1 166 ? 11.613 0.515 -12.270 1.00 96.44 166 CYS A CA 1
ATOM 1339 C C . CYS A 1 166 ? 11.863 0.638 -10.764 1.00 96.44 166 CYS A C 1
ATOM 1341 O O . CYS A 1 166 ? 11.814 1.735 -10.199 1.00 96.44 166 CYS A O 1
ATOM 1343 N N . HIS A 1 167 ? 12.205 -0.482 -10.129 1.00 95.44 167 HIS A N 1
ATOM 1344 C CA . HIS A 1 167 ? 12.658 -0.515 -8.745 1.00 95.44 167 HIS A CA 1
ATOM 1345 C C . HIS A 1 167 ? 13.834 0.447 -8.540 1.00 95.44 167 HIS A C 1
ATOM 1347 O O . HIS A 1 167 ? 14.764 0.518 -9.347 1.00 95.44 167 HIS A O 1
ATOM 1353 N N . LEU A 1 168 ? 13.819 1.156 -7.413 1.00 97.00 168 LEU A N 1
ATOM 1354 C CA . LEU A 1 168 ? 14.915 2.023 -6.988 1.00 97.00 168 LEU A CA 1
ATOM 1355 C C . LEU A 1 168 ? 16.185 1.256 -6.568 1.00 97.00 168 LEU A C 1
ATOM 1357 O O . LEU A 1 168 ? 17.215 1.884 -6.344 1.00 97.00 168 LEU A O 1
ATOM 1361 N N . SER A 1 169 ? 16.145 -0.078 -6.482 1.00 96.56 169 SER A N 1
ATOM 1362 C CA . SER A 1 169 ? 17.309 -0.917 -6.178 1.00 96.56 169 SER A CA 1
ATOM 1363 C C . SER A 1 169 ? 18.311 -0.948 -7.331 1.00 96.56 169 SER A C 1
ATOM 1365 O O . SER A 1 169 ? 17.926 -1.005 -8.497 1.00 96.56 169 SER A O 1
ATOM 1367 N N . ASP A 1 170 ? 19.607 -0.966 -7.023 1.00 96.50 170 ASP A N 1
ATOM 1368 C CA . ASP A 1 170 ? 20.690 -1.125 -8.009 1.00 96.50 170 ASP A CA 1
ATOM 1369 C C . ASP A 1 170 ? 20.966 -2.584 -8.392 1.00 96.50 170 ASP A C 1
ATOM 1371 O O . ASP A 1 170 ? 21.891 -2.873 -9.150 1.00 96.50 170 ASP A O 1
ATOM 1375 N N . GLN A 1 171 ? 20.167 -3.518 -7.880 1.00 97.62 171 GLN A N 1
ATOM 1376 C CA . GLN A 1 171 ? 20.279 -4.931 -8.208 1.00 97.62 171 GLN A CA 1
ATOM 1377 C C . GLN A 1 171 ? 19.482 -5.265 -9.471 1.00 97.62 171 GLN A C 1
ATOM 1379 O O . GLN A 1 171 ? 18.271 -5.066 -9.514 1.00 97.62 171 GLN A O 1
ATOM 1384 N N . ALA A 1 172 ? 20.156 -5.822 -10.480 1.00 97.81 172 ALA A N 1
ATOM 1385 C CA . ALA A 1 172 ? 19.549 -6.287 -11.729 1.00 97.81 172 ALA A CA 1
ATOM 1386 C C . ALA A 1 172 ? 18.761 -7.597 -11.514 1.00 97.81 172 ALA A C 1
ATOM 1388 O O . ALA A 1 172 ? 19.222 -8.686 -11.856 1.00 97.81 172 ALA A O 1
ATOM 1389 N N . MET A 1 173 ? 17.598 -7.504 -10.870 1.00 97.81 173 MET A N 1
ATOM 1390 C CA . MET A 1 173 ? 16.717 -8.634 -10.556 1.00 97.81 173 MET A CA 1
ATOM 1391 C C . MET A 1 173 ? 15.258 -8.188 -10.439 1.00 97.81 173 MET A C 1
ATOM 1393 O O . MET A 1 173 ? 14.962 -6.994 -10.385 1.00 97.81 173 MET A O 1
ATOM 1397 N N . SER A 1 174 ? 14.330 -9.145 -10.395 1.00 98.06 174 SER A N 1
ATOM 1398 C CA . SER A 1 174 ? 12.925 -8.820 -10.145 1.00 98.06 174 SER A CA 1
ATOM 1399 C C . SER A 1 174 ? 12.734 -8.211 -8.743 1.00 98.06 174 SER A C 1
ATOM 1401 O O . SER A 1 174 ? 13.498 -8.524 -7.818 1.00 98.06 174 SER A O 1
ATOM 1403 N N . PRO A 1 175 ? 11.719 -7.350 -8.544 1.00 98.25 175 PRO A N 1
ATOM 1404 C CA . PRO A 1 175 ? 11.436 -6.785 -7.230 1.00 98.25 175 PRO A CA 1
ATOM 1405 C C . PRO A 1 175 ? 11.232 -7.829 -6.121 1.00 98.25 175 PRO A C 1
ATOM 1407 O O . PRO A 1 175 ? 11.766 -7.641 -5.027 1.00 98.25 175 PRO A O 1
ATOM 1410 N N . LEU A 1 176 ? 10.542 -8.945 -6.389 1.00 98.44 176 LEU A N 1
ATOM 1411 C CA . LEU A 1 176 ? 10.333 -10.015 -5.410 1.00 98.44 176 LEU A CA 1
ATOM 1412 C C . LEU A 1 176 ? 11.653 -10.680 -5.003 1.00 98.44 176 LEU A C 1
ATOM 1414 O O . LEU A 1 176 ? 11.912 -10.831 -3.809 1.00 98.44 176 LEU A O 1
ATOM 1418 N N . ASN A 1 177 ? 12.527 -11.004 -5.962 1.00 98.38 177 ASN A N 1
ATOM 1419 C CA . ASN A 1 177 ? 13.859 -11.531 -5.651 1.00 98.38 177 ASN A CA 1
ATOM 1420 C C . ASN A 1 177 ? 14.703 -10.525 -4.856 1.00 98.38 177 ASN A C 1
ATOM 1422 O O . ASN A 1 177 ? 15.434 -10.914 -3.940 1.00 98.38 177 ASN A O 1
ATOM 1426 N N . ASN A 1 178 ? 14.563 -9.226 -5.137 1.00 98.31 178 ASN A N 1
ATOM 1427 C CA . ASN A 1 178 ? 15.226 -8.197 -4.344 1.00 98.31 178 ASN A CA 1
ATOM 1428 C C . ASN A 1 178 ? 14.730 -8.191 -2.889 1.00 98.31 178 ASN A C 1
ATOM 1430 O O . ASN A 1 178 ? 15.535 -8.164 -1.960 1.00 98.31 178 ASN A O 1
ATOM 1434 N N . LEU A 1 179 ? 13.417 -8.286 -2.669 1.00 98.31 179 LEU A N 1
ATOM 1435 C CA . LEU A 1 179 ? 12.841 -8.389 -1.324 1.00 98.31 179 LEU A CA 1
ATOM 1436 C C . LEU A 1 179 ? 13.246 -9.693 -0.628 1.00 98.31 179 LEU A C 1
ATOM 1438 O O . LEU A 1 179 ? 13.488 -9.680 0.580 1.00 98.31 179 LEU A O 1
ATOM 1442 N N . HIS A 1 180 ? 13.382 -10.799 -1.362 1.00 98.19 180 HIS A N 1
ATOM 1443 C CA . HIS A 1 180 ? 13.885 -12.058 -0.813 1.00 98.19 180 HIS A CA 1
ATOM 1444 C C . HIS A 1 180 ? 15.334 -11.907 -0.325 1.00 98.19 180 HIS A C 1
ATOM 1446 O O . HIS A 1 180 ? 15.635 -12.234 0.823 1.00 98.19 180 HIS A O 1
ATOM 1452 N N . ARG A 1 181 ? 16.210 -11.291 -1.133 1.00 97.88 181 ARG A N 1
ATOM 1453 C CA . ARG A 1 181 ? 17.588 -10.935 -0.746 1.00 97.88 181 ARG A CA 1
ATOM 1454 C C . ARG A 1 181 ? 17.633 -10.048 0.504 1.00 97.88 181 ARG A C 1
ATOM 1456 O O . ARG A 1 181 ? 18.514 -10.219 1.345 1.00 97.88 181 ARG A O 1
ATOM 1463 N N . LEU A 1 182 ? 16.684 -9.121 0.646 1.00 97.94 182 LEU A N 1
ATOM 1464 C CA . LEU A 1 182 ? 16.548 -8.250 1.820 1.00 97.94 182 LEU A CA 1
ATOM 1465 C C . LEU A 1 182 ? 15.886 -8.936 3.034 1.00 97.94 182 LEU A C 1
ATOM 1467 O O . LEU A 1 182 ? 15.772 -8.311 4.090 1.00 97.94 182 LEU A O 1
ATOM 1471 N N . GLN A 1 183 ? 15.513 -10.218 2.922 1.00 97.31 183 GLN A N 1
ATOM 1472 C CA . GLN A 1 183 ? 14.832 -11.024 3.949 1.00 97.31 183 GLN A CA 1
ATOM 1473 C C . GLN A 1 183 ? 13.419 -10.524 4.300 1.00 97.31 183 GLN A C 1
ATOM 1475 O O . GLN A 1 183 ? 12.930 -10.698 5.419 1.00 97.31 183 GLN A O 1
ATOM 1480 N N . LEU A 1 184 ? 12.748 -9.896 3.335 1.00 97.56 184 LEU A N 1
ATOM 1481 C CA . LEU A 1 184 ? 11.380 -9.397 3.467 1.00 97.56 184 LEU A CA 1
ATOM 1482 C C . LEU A 1 184 ? 10.323 -10.384 2.963 1.00 97.56 184 LEU A C 1
ATOM 1484 O O . LEU A 1 184 ? 9.175 -10.292 3.390 1.00 97.56 184 LEU A O 1
ATOM 1488 N N . VAL A 1 185 ? 10.700 -11.354 2.125 1.00 97.75 185 VAL A N 1
ATOM 1489 C CA . VAL A 1 185 ? 9.816 -12.462 1.728 1.00 97.75 185 VAL A CA 1
ATOM 1490 C C . VAL A 1 185 ? 9.772 -13.482 2.863 1.00 97.75 185 VAL A C 1
ATOM 1492 O O . VAL A 1 185 ? 10.706 -14.253 3.068 1.00 97.75 185 VAL A O 1
ATOM 1495 N N . ASN A 1 186 ? 8.713 -13.411 3.666 1.00 95.50 186 ASN A N 1
ATOM 1496 C CA . ASN A 1 186 ? 8.44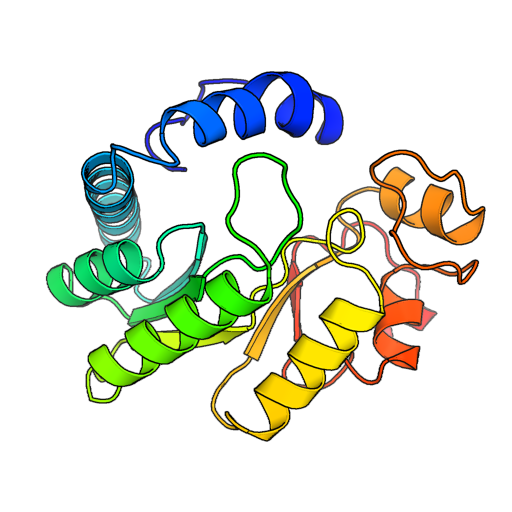2 -14.302 4.790 1.00 95.50 186 ASN A CA 1
ATOM 1497 C C . ASN A 1 186 ? 6.935 -14.297 5.110 1.00 95.50 186 ASN A C 1
ATOM 1499 O O . ASN A 1 186 ? 6.153 -13.596 4.470 1.00 95.50 186 ASN A O 1
ATOM 1503 N N . SER A 1 187 ? 6.524 -15.026 6.149 1.00 95.69 187 SER A N 1
ATOM 1504 C CA . SER A 1 187 ? 5.116 -15.179 6.551 1.00 95.69 187 SER A CA 1
ATOM 1505 C C . SER A 1 187 ? 4.400 -13.887 6.974 1.00 95.69 187 SER A C 1
ATOM 1507 O O . SER A 1 187 ? 3.218 -13.936 7.306 1.00 95.69 187 SER A O 1
ATOM 1509 N N . ARG A 1 188 ? 5.099 -12.746 7.036 1.00 96.25 188 ARG A N 1
ATOM 1510 C CA . ARG A 1 188 ? 4.526 -11.439 7.380 1.00 96.25 188 ARG A CA 1
ATOM 1511 C C . ARG A 1 188 ? 4.353 -10.511 6.176 1.00 96.25 188 ARG A C 1
ATOM 1513 O O . ARG A 1 188 ? 3.893 -9.390 6.370 1.00 96.25 188 ARG A O 1
ATOM 1520 N N . LEU A 1 189 ? 4.707 -10.940 4.964 1.00 98.00 189 LEU A N 1
ATOM 1521 C CA . LEU A 1 189 ? 4.535 -10.148 3.747 1.00 98.00 189 LEU A CA 1
ATOM 1522 C C . LEU A 1 189 ? 3.135 -10.338 3.149 1.00 98.00 189 LEU A C 1
ATOM 1524 O O . LEU A 1 189 ? 2.748 -11.444 2.787 1.00 98.00 189 LEU A O 1
ATOM 1528 N N . THR A 1 190 ? 2.408 -9.236 2.984 1.00 98.19 190 THR A N 1
ATOM 1529 C CA . THR A 1 190 ? 1.218 -9.135 2.132 1.00 98.19 190 THR A CA 1
ATOM 1530 C C . THR A 1 190 ? 1.620 -8.436 0.836 1.00 98.19 190 THR A C 1
ATOM 1532 O O . THR A 1 190 ? 1.688 -7.206 0.785 1.00 98.19 190 THR A O 1
ATOM 1535 N N . ALA A 1 191 ? 1.923 -9.228 -0.194 1.00 98.19 191 ALA A N 1
ATOM 1536 C CA . ALA A 1 191 ? 2.278 -8.736 -1.522 1.00 98.19 191 ALA A CA 1
ATOM 1537 C C . ALA A 1 191 ? 1.014 -8.542 -2.375 1.00 98.19 191 ALA A C 1
ATOM 1539 O O . ALA A 1 191 ? 0.277 -9.494 -2.636 1.00 98.19 191 ALA A O 1
ATOM 1540 N N . VAL A 1 192 ? 0.743 -7.300 -2.771 1.00 98.50 192 VAL A N 1
ATOM 1541 C CA . VAL A 1 192 ? -0.467 -6.896 -3.499 1.00 98.50 192 VAL A CA 1
ATOM 1542 C C . VAL A 1 192 ? -0.185 -6.837 -4.996 1.00 98.50 192 VAL A C 1
ATOM 1544 O O . VAL A 1 192 ? 0.900 -6.439 -5.407 1.00 98.50 192 VAL A O 1
ATOM 1547 N N . HIS A 1 193 ? -1.196 -7.190 -5.793 1.00 98.25 193 HIS A N 1
ATOM 1548 C CA . HIS A 1 193 ? -1.188 -7.347 -7.253 1.00 98.25 193 HIS A CA 1
ATOM 1549 C C . HIS A 1 193 ? -0.573 -8.651 -7.742 1.00 98.25 193 HIS A C 1
ATOM 1551 O O . HIS A 1 193 ? -1.331 -9.517 -8.176 1.00 98.25 193 HIS A O 1
ATOM 1557 N N . MET A 1 194 ? 0.753 -8.801 -7.672 1.00 98.31 194 MET A N 1
ATOM 1558 C CA . MET A 1 194 ? 1.446 -10.046 -8.025 1.00 98.31 194 MET A CA 1
ATOM 1559 C C . MET A 1 194 ? 1.035 -10.605 -9.404 1.00 98.31 194 MET A C 1
ATOM 1561 O O . MET A 1 194 ? 0.829 -11.806 -9.575 1.00 98.31 194 MET A O 1
ATOM 1565 N N . THR A 1 195 ? 0.875 -9.727 -10.402 1.00 97.94 195 THR A N 1
ATOM 1566 C CA . THR A 1 195 ? 0.355 -10.087 -11.737 1.00 97.94 195 THR A CA 1
ATOM 1567 C C . THR A 1 195 ? 1.430 -10.654 -12.665 1.00 97.94 195 THR A C 1
ATOM 1569 O O . THR A 1 195 ? 1.113 -11.315 -13.658 1.00 97.94 195 THR A O 1
ATOM 1572 N N . ALA A 1 196 ? 2.701 -10.393 -12.356 1.00 96.31 196 ALA A N 1
ATOM 1573 C CA . ALA A 1 196 ? 3.858 -10.813 -13.134 1.00 96.31 196 ALA A CA 1
ATOM 1574 C C . ALA A 1 196 ? 4.770 -11.705 -12.282 1.00 96.31 196 ALA A C 1
ATOM 1576 O O . ALA A 1 196 ? 5.685 -11.205 -11.639 1.00 96.31 196 ALA A O 1
ATOM 1577 N N . LEU A 1 197 ? 4.516 -13.015 -12.272 1.00 97.62 197 LEU A N 1
ATOM 1578 C CA . LEU A 1 197 ? 5.293 -13.998 -11.509 1.00 97.62 197 LEU A CA 1
ATOM 1579 C C . LEU A 1 197 ? 5.860 -15.099 -12.399 1.00 97.62 197 LEU A C 1
ATOM 1581 O O . LEU A 1 197 ? 5.270 -15.450 -13.425 1.00 97.62 197 LEU A O 1
ATOM 1585 N N . THR A 1 198 ? 6.986 -15.662 -11.969 1.00 97.62 198 THR A N 1
ATOM 1586 C CA . THR A 1 198 ? 7.530 -16.926 -12.483 1.00 97.62 198 THR A CA 1
ATOM 1587 C C . THR A 1 198 ? 7.166 -18.101 -11.568 1.00 97.62 198 THR A C 1
ATOM 1589 O O . THR A 1 198 ? 6.777 -17.905 -10.417 1.00 97.62 198 THR A O 1
ATOM 1592 N N . ASP A 1 199 ? 7.325 -19.335 -12.055 1.00 98.12 199 ASP A N 1
ATOM 1593 C CA . ASP A 1 199 ? 7.111 -20.540 -11.236 1.00 98.12 199 ASP A CA 1
ATOM 1594 C C . ASP A 1 199 ? 8.075 -20.600 -10.038 1.00 98.12 199 ASP A C 1
ATOM 1596 O O . ASP A 1 199 ? 7.671 -20.983 -8.940 1.00 98.12 199 ASP A O 1
ATOM 1600 N N . ASP A 1 200 ? 9.323 -20.159 -10.223 1.00 96.69 200 ASP A N 1
ATOM 1601 C CA . ASP A 1 200 ? 10.316 -20.083 -9.145 1.00 96.69 200 ASP A CA 1
ATOM 1602 C C . ASP A 1 200 ? 9.897 -19.068 -8.070 1.00 96.69 200 ASP A C 1
ATOM 1604 O O . ASP A 1 200 ? 10.055 -19.322 -6.881 1.00 96.69 200 ASP A O 1
ATOM 1608 N N . GLU A 1 201 ? 9.318 -17.936 -8.477 1.00 97.31 201 GLU A N 1
ATOM 1609 C CA . GLU A 1 201 ? 8.818 -16.899 -7.568 1.00 97.31 201 GLU A CA 1
ATOM 1610 C C . GLU A 1 201 ? 7.569 -17.330 -6.793 1.00 97.31 201 GLU A C 1
ATOM 1612 O O . GLU A 1 201 ? 7.383 -16.910 -5.654 1.00 97.31 201 GLU A O 1
ATOM 1617 N N . ILE A 1 202 ? 6.729 -18.184 -7.386 1.00 97.56 202 ILE A N 1
ATOM 1618 C CA . ILE A 1 202 ? 5.578 -18.802 -6.709 1.00 97.56 202 ILE A CA 1
ATOM 1619 C C . ILE A 1 202 ? 6.038 -19.829 -5.662 1.00 97.56 202 ILE A C 1
ATOM 1621 O O . ILE A 1 202 ? 5.337 -20.054 -4.677 1.00 97.56 202 ILE A O 1
ATOM 1625 N N . ALA A 1 203 ? 7.190 -20.468 -5.879 1.00 95.94 203 ALA A N 1
ATOM 1626 C CA . ALA A 1 203 ? 7.721 -21.510 -5.005 1.00 95.94 203 ALA A CA 1
ATOM 1627 C C . ALA A 1 203 ? 8.499 -20.989 -3.776 1.00 95.94 203 ALA A C 1
ATOM 1629 O O . ALA A 1 203 ? 8.813 -21.800 -2.900 1.00 95.94 203 ALA A O 1
ATOM 1630 N N . LEU A 1 204 ? 8.827 -19.688 -3.724 1.00 92.56 204 LEU A N 1
ATOM 1631 C CA . LEU A 1 204 ? 9.507 -19.016 -2.598 1.00 92.56 204 LEU A CA 1
ATOM 1632 C C . LEU A 1 204 ? 8.661 -18.993 -1.315 1.00 92.56 204 LEU A C 1
ATOM 1634 O O . LEU A 1 204 ? 9.267 -19.183 -0.233 1.00 92.56 204 LEU A O 1
#

Secondary structure (DSSP, 8-state):
-GGGTTSS-S--HHHIIIIIIHHHHHHHTTT-HHHHHHHHHHHHHHHHHHT--EEEEEES-HHHHHHHHHHHT-EEEEEEEE---TTSPPHHHHHHHHHHHHHHTTT-TTEEEEEEE--TTTS-HHHHHHHHHHHHH-TT-EEEEEES-SHHHHHHHHHT--STTS-S-SSSS-HHHHHHHTT--STTEEEEE--S--HHHH--

Organism: Lygus hesperus (NCBI:txid30085)

InterPro domains:
  IPR006680 Amidohydrolase-related [PF01979] (2-202)
  IPR032466 Metal-dependent hydrolase [SSF51556] (1-204)
  IPR050287 5-Methylthioadenosine/S-adenosylhomocysteine deaminase [PTHR43794] (1-203)

Foldseek 3Di:
DQVCVVVDPDDDPVCCVPVPPVVVVLVCLPPPLVCVLVSLLVVVVVCVVVPNQEEEDEEAPQLSNLVSCLVSVGAYATEHEQFDDPSDDDNVVSVVSQVVSCVVCVVPVRYHYEHEYEEQQTAALVNLLVRVVVCVVVVRYAYEYAFPQDPCCQCCCLVVVNDPPDGPYPDNGGPLVSCVVSVNPDPRYDYPRNPDDDPVSVVD

Radius of gyration: 16.92 Å; chains: 1; bounding box: 44×43×42 Å

pLDDT: mean 95.25, std 5.25, range [64.12, 98.69]